Protein AF-A0A1B7MIR3-F1 (afdb_monomer_lite)

Secondary structure (DSSP, 8-state):
---HHHHHHHHHHT-SS---HHHHHHHHHHHHHHHHHHTTSEEEEEEGGGTEEEEE-TTS--EEEEEE-TTT--HHHHHIIIIISHHHHHHHH-TTEEEEETTTTEEEE--STTS--EEEEEEE--TTS-EEEEEE--STTS--HHHHHHHHHTTT----EEEEEEEEE-TTS-EEEEEEEEESS---HHHHHHHHHHHHHHHHHHHHTT-

Sequence (211 aa):
MTLSLFKLLALWLAWTSRNSITFVGTILALGREILESTASWQVGKTYVKGTVQTLSRAKRLADGISKHTKEDARFDYLWSKLGVNKAENEKEFISAVKNVTLSIWTLYYTFLPPVSPCVCKQYTSTKKFNMVVSIPVDLSGLGDKELAKLEEKLEGTKRHYVSVEHLVELEDGKVEWQMAMSRQYGSMGGQIFADVPHFLKWFHTACDQGT

Radius of gyration: 16.93 Å; chains: 1; bounding box: 43×37×45 Å

Structure (mmCIF, N/CA/C/O backbone):
data_AF-A0A1B7MIR3-F1
#
_entry.id   AF-A0A1B7MIR3-F1
#
loop_
_atom_site.group_PDB
_atom_site.id
_atom_site.type_symbol
_atom_site.label_atom_id
_atom_site.label_alt_id
_atom_site.label_comp_id
_atom_site.label_asym_id
_atom_site.label_entity_id
_atom_site.label_seq_id
_atom_site.pdbx_PDB_ins_code
_atom_site.Cartn_x
_atom_site.Cartn_y
_atom_site.Cartn_z
_atom_site.occupancy
_atom_site.B_iso_or_equiv
_atom_site.auth_seq_id
_atom_site.auth_comp_id
_atom_site.auth_asym_id
_atom_site.auth_atom_id
_atom_site.pdbx_PDB_model_num
ATOM 1 N N . MET A 1 1 ? 8.963 -21.358 7.468 1.00 41.41 1 MET A N 1
ATOM 2 C CA . MET A 1 1 ? 8.297 -20.671 6.333 1.00 41.41 1 MET A CA 1
ATOM 3 C C . MET A 1 1 ? 8.933 -19.297 6.110 1.00 41.41 1 MET A C 1
ATOM 5 O O . MET A 1 1 ? 8.706 -18.380 6.891 1.00 41.41 1 MET A O 1
ATOM 9 N N . THR A 1 2 ? 9.823 -19.152 5.123 1.00 45.59 2 THR A N 1
ATOM 10 C CA . THR A 1 2 ? 10.788 -18.022 5.035 1.00 45.59 2 THR A CA 1
ATOM 11 C C . THR A 1 2 ? 10.948 -17.420 3.632 1.00 45.59 2 THR A C 1
ATOM 13 O O . THR A 1 2 ? 11.810 -16.563 3.447 1.00 45.59 2 THR A O 1
ATOM 16 N N . LEU A 1 3 ? 10.138 -17.818 2.643 1.00 52.81 3 LEU A N 1
ATOM 17 C CA . LEU A 1 3 ? 10.487 -17.602 1.235 1.00 52.81 3 LEU A CA 1
ATOM 18 C C . LEU A 1 3 ? 9.613 -16.625 0.418 1.00 52.81 3 LEU A C 1
ATOM 20 O O . LEU A 1 3 ? 10.067 -16.266 -0.655 1.00 52.81 3 LEU A O 1
ATOM 24 N N . SER A 1 4 ? 8.436 -16.154 0.845 1.00 59.59 4 SER A N 1
ATOM 25 C CA . SER A 1 4 ? 7.483 -15.549 -0.119 1.00 59.59 4 SER A CA 1
ATOM 26 C C . SER A 1 4 ? 7.902 -14.226 -0.801 1.00 59.59 4 SER A C 1
ATOM 28 O O . SER A 1 4 ? 7.937 -14.174 -2.025 1.00 59.59 4 SER A O 1
ATOM 30 N N . LEU A 1 5 ? 8.312 -13.173 -0.074 1.00 57.59 5 LEU A N 1
ATOM 31 C CA . LEU A 1 5 ? 8.766 -11.906 -0.705 1.00 57.59 5 LEU A CA 1
ATOM 32 C C . LEU A 1 5 ? 10.006 -12.095 -1.587 1.00 57.59 5 LEU A C 1
ATOM 34 O O . LEU A 1 5 ? 10.121 -11.494 -2.649 1.00 57.59 5 LEU A O 1
ATOM 38 N N . PHE A 1 6 ? 10.922 -12.968 -1.162 1.00 57.06 6 PHE A N 1
ATOM 39 C CA . PHE A 1 6 ? 12.101 -13.315 -1.952 1.00 57.06 6 PHE A CA 1
ATOM 40 C C . PHE A 1 6 ? 11.749 -14.208 -3.132 1.00 57.06 6 PHE A C 1
ATOM 42 O O . PHE A 1 6 ? 12.391 -14.077 -4.156 1.00 57.06 6 PHE A O 1
ATOM 49 N N . LYS A 1 7 ? 10.737 -15.074 -3.027 1.00 62.78 7 LYS A N 1
ATOM 50 C CA . LYS A 1 7 ? 10.183 -15.809 -4.164 1.00 62.78 7 LYS A CA 1
ATOM 51 C C . LYS A 1 7 ? 9.545 -14.845 -5.144 1.00 62.78 7 LYS A C 1
ATOM 53 O O . LYS A 1 7 ? 9.814 -15.000 -6.313 1.00 62.78 7 LYS A O 1
ATOM 58 N N . LEU A 1 8 ? 8.775 -13.850 -4.701 1.00 62.91 8 LEU A N 1
ATOM 59 C CA . LEU A 1 8 ? 8.211 -12.812 -5.572 1.00 62.91 8 LEU A CA 1
ATOM 60 C C . LEU A 1 8 ? 9.307 -12.014 -6.276 1.00 62.91 8 LEU A C 1
ATOM 62 O O . LEU A 1 8 ? 9.253 -11.847 -7.490 1.00 62.91 8 LEU A O 1
ATOM 66 N N . LEU A 1 9 ? 10.338 -11.598 -5.539 1.00 62.25 9 LEU A N 1
ATOM 67 C CA . LEU A 1 9 ? 11.474 -10.888 -6.115 1.00 62.25 9 LEU A CA 1
ATOM 68 C C . LEU A 1 9 ? 12.347 -11.788 -7.007 1.00 62.25 9 LEU A C 1
ATOM 70 O O . LEU A 1 9 ? 12.835 -11.333 -8.030 1.00 62.25 9 LEU A O 1
ATOM 74 N N . ALA A 1 10 ? 12.532 -13.062 -6.664 1.00 59.53 10 ALA A N 1
ATOM 75 C CA . ALA A 1 10 ? 13.294 -14.027 -7.457 1.00 59.53 10 ALA A CA 1
ATOM 76 C C . ALA A 1 10 ? 12.522 -14.491 -8.698 1.00 59.53 10 ALA A C 1
ATOM 78 O O . ALA A 1 10 ? 13.120 -14.645 -9.755 1.00 59.53 10 ALA A O 1
ATOM 79 N N . LEU A 1 11 ? 11.202 -14.667 -8.594 1.00 60.53 11 LEU A N 1
ATOM 80 C CA . LEU A 1 11 ? 10.299 -14.872 -9.726 1.00 60.53 11 LEU A CA 1
ATOM 81 C C . LEU A 1 11 ? 10.360 -13.671 -10.652 1.00 60.53 11 LEU A C 1
ATOM 83 O O . LEU A 1 11 ? 10.431 -13.866 -11.854 1.00 60.53 11 LEU A O 1
ATOM 87 N N . TRP A 1 12 ? 10.393 -12.456 -10.101 1.00 59.56 12 TRP A N 1
ATOM 88 C CA . TRP A 1 12 ? 10.599 -11.249 -10.886 1.00 59.56 12 TRP A CA 1
ATOM 89 C C . TRP A 1 12 ? 11.974 -11.224 -11.572 1.00 59.56 12 TRP A C 1
ATOM 91 O O . TRP A 1 12 ? 12.036 -11.061 -12.784 1.00 59.56 12 TRP A O 1
ATOM 101 N N . LEU A 1 13 ? 13.069 -11.472 -10.841 1.00 55.94 13 LEU A N 1
ATOM 102 C CA . LEU A 1 13 ? 14.429 -11.526 -11.403 1.00 55.94 13 LEU A CA 1
ATOM 103 C C . LEU A 1 13 ? 14.581 -12.602 -12.490 1.00 55.94 13 LEU A C 1
ATOM 105 O O . LEU A 1 13 ? 15.360 -12.429 -13.422 1.00 55.94 13 LEU A O 1
ATOM 109 N N . ALA A 1 14 ? 13.841 -13.707 -12.382 1.00 53.72 1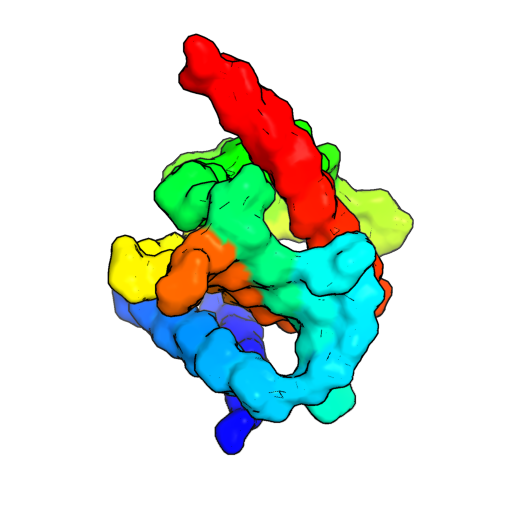4 ALA A N 1
ATOM 110 C CA . ALA A 1 14 ? 13.834 -14.785 -13.365 1.00 53.72 14 ALA A CA 1
ATOM 111 C C . ALA A 1 14 ? 12.912 -14.519 -14.573 1.00 53.72 14 ALA A C 1
ATOM 113 O O . ALA A 1 14 ? 12.946 -15.279 -15.541 1.00 53.72 14 ALA A O 1
ATOM 114 N N . TRP A 1 15 ? 12.069 -13.483 -14.530 1.00 59.47 15 TRP A N 1
ATOM 115 C CA . TRP A 1 15 ? 10.963 -13.284 -15.465 1.00 59.47 15 TRP A CA 1
ATOM 116 C C . TRP A 1 15 ? 11.022 -11.894 -16.097 1.00 59.47 15 TRP A C 1
ATOM 118 O O . TRP A 1 15 ? 10.436 -10.935 -15.611 1.00 59.47 15 TRP A O 1
ATOM 128 N N . THR A 1 16 ? 11.696 -11.788 -17.238 1.00 48.31 16 THR A N 1
ATOM 129 C CA . THR A 1 16 ? 11.728 -10.559 -18.043 1.00 48.31 16 THR A CA 1
ATOM 130 C C . THR A 1 16 ? 10.912 -10.639 -19.345 1.00 48.31 16 THR A C 1
ATOM 132 O O . THR A 1 16 ? 11.066 -9.748 -20.173 1.00 48.31 16 THR A O 1
ATOM 135 N N . SER A 1 17 ? 10.014 -11.627 -19.587 1.00 48.50 17 SER A N 1
ATOM 136 C CA . SER A 1 17 ? 9.296 -11.644 -20.896 1.00 48.50 17 SER A CA 1
ATOM 137 C C . SER A 1 17 ? 7.942 -12.370 -21.131 1.00 48.50 17 SER A C 1
ATOM 139 O O . SER A 1 17 ? 7.565 -12.472 -22.298 1.00 48.50 17 SER A O 1
ATOM 141 N N . ARG A 1 18 ? 7.137 -12.868 -20.165 1.00 52.62 18 ARG A N 1
ATOM 142 C CA . ARG A 1 18 ? 5.899 -13.636 -20.538 1.00 52.62 18 ARG A CA 1
ATOM 143 C C . ARG A 1 18 ? 4.619 -13.370 -19.737 1.00 52.62 18 ARG A C 1
ATOM 145 O O . ARG A 1 18 ? 4.369 -14.052 -18.750 1.00 52.62 18 ARG A O 1
ATOM 152 N N . ASN A 1 19 ? 3.742 -12.494 -20.243 1.00 52.56 19 ASN A N 1
ATOM 153 C CA . ASN A 1 19 ? 2.381 -12.238 -19.734 1.00 52.56 19 ASN A CA 1
ATOM 154 C C . ASN A 1 19 ? 1.425 -13.445 -19.941 1.00 52.56 19 ASN A C 1
ATOM 156 O O . ASN A 1 19 ? 0.703 -13.488 -20.935 1.00 52.56 19 ASN A O 1
ATOM 160 N N . SER A 1 20 ? 1.380 -14.421 -19.026 1.00 52.94 20 SER A N 1
ATOM 161 C CA . SER A 1 20 ? 0.377 -15.509 -19.046 1.00 52.94 20 SER A CA 1
ATOM 162 C C . SER A 1 20 ? -0.594 -15.437 -17.858 1.00 52.94 20 SER A C 1
ATOM 164 O O . SER A 1 20 ? -0.234 -15.001 -16.771 1.00 52.94 20 SER A O 1
ATOM 166 N N . ILE A 1 21 ? -1.837 -15.907 -18.022 1.00 52.66 21 ILE A N 1
ATOM 167 C CA . ILE A 1 21 ? -2.882 -15.904 -16.966 1.00 52.66 21 ILE A CA 1
ATOM 168 C C . ILE A 1 21 ? -2.445 -16.685 -15.709 1.00 52.66 21 ILE A C 1
ATOM 170 O O . ILE A 1 21 ? -2.756 -16.302 -14.582 1.00 52.66 21 ILE A O 1
ATOM 174 N N . THR A 1 22 ? -1.647 -17.740 -15.888 1.00 60.94 22 THR A N 1
ATOM 175 C CA . THR A 1 22 ? -1.041 -18.523 -14.796 1.00 60.94 22 THR A CA 1
ATOM 176 C C . THR A 1 22 ? -0.102 -17.698 -13.906 1.00 60.94 22 THR A C 1
ATOM 178 O O . THR A 1 22 ? 0.074 -18.005 -12.725 1.00 60.94 22 THR A O 1
ATOM 181 N N . PHE A 1 23 ? 0.477 -16.623 -14.443 1.00 74.19 23 PHE A N 1
ATOM 182 C CA . PHE A 1 23 ? 1.422 -15.763 -13.740 1.00 74.19 23 PHE A CA 1
ATOM 183 C C . PHE A 1 23 ? 0.728 -14.824 -12.750 1.00 74.19 23 PHE A C 1
ATOM 185 O O . PHE A 1 23 ? 1.153 -14.736 -11.600 1.00 74.19 23 PHE A O 1
ATOM 192 N N . VAL A 1 24 ? -0.383 -14.194 -13.146 1.00 79.12 24 VAL A N 1
ATOM 193 C CA . VAL A 1 24 ? -1.156 -13.313 -12.250 1.00 79.12 24 VAL A CA 1
ATOM 194 C C . VAL A 1 24 ? -1.666 -14.099 -11.043 1.00 79.12 24 VAL A C 1
ATOM 196 O O . VAL A 1 24 ? -1.491 -13.666 -9.908 1.00 79.12 24 VAL A O 1
ATOM 199 N N . GLY A 1 25 ? -2.209 -15.302 -11.266 1.00 82.69 25 GLY A N 1
ATOM 200 C CA . GLY A 1 25 ? -2.627 -16.184 -10.172 1.00 82.69 25 GLY A CA 1
ATOM 201 C C . GLY A 1 25 ? -1.483 -16.526 -9.210 1.00 82.69 25 GLY A C 1
ATOM 202 O O . GLY A 1 25 ? -1.677 -16.513 -7.997 1.00 82.69 25 GLY A O 1
ATOM 203 N N . THR A 1 26 ? -0.274 -16.750 -9.735 1.00 85.31 26 THR A N 1
ATOM 204 C CA . THR A 1 26 ? 0.926 -17.024 -8.925 1.00 85.31 26 THR A CA 1
ATOM 205 C C . THR A 1 26 ? 1.366 -15.805 -8.112 1.00 85.31 26 THR A C 1
ATOM 207 O O . THR A 1 26 ? 1.652 -15.938 -6.923 1.00 85.31 26 THR A O 1
ATOM 210 N N . ILE A 1 27 ? 1.382 -14.611 -8.716 1.00 85.06 27 ILE A N 1
ATOM 211 C CA . ILE A 1 27 ? 1.692 -13.356 -8.014 1.00 85.06 27 ILE A CA 1
ATOM 212 C C . ILE A 1 27 ? 0.730 -13.144 -6.850 1.00 85.06 27 ILE A C 1
ATOM 214 O O . ILE A 1 27 ? 1.166 -12.868 -5.733 1.00 85.06 27 ILE A O 1
ATOM 218 N N . LEU A 1 28 ? -0.572 -13.289 -7.100 1.00 88.06 28 LEU A N 1
ATOM 219 C CA . LEU A 1 28 ? -1.584 -13.085 -6.071 1.00 88.06 28 LEU A CA 1
ATOM 220 C C . LEU A 1 28 ? -1.470 -14.145 -4.964 1.00 88.06 28 LEU A C 1
ATOM 222 O O . LEU A 1 28 ? -1.577 -13.813 -3.786 1.00 88.06 28 LEU A O 1
ATOM 226 N N . ALA A 1 29 ? -1.191 -15.405 -5.305 1.00 88.19 29 ALA A N 1
ATOM 227 C CA . ALA A 1 29 ? -0.959 -16.452 -4.310 1.00 88.19 29 ALA A CA 1
ATOM 228 C C . ALA A 1 29 ? 0.248 -16.141 -3.407 1.00 88.19 29 ALA A C 1
ATOM 230 O O . ALA A 1 29 ? 0.164 -16.286 -2.189 1.00 88.19 29 ALA A O 1
ATOM 231 N N . LEU A 1 30 ? 1.350 -15.651 -3.979 1.00 87.06 30 LEU A N 1
ATOM 232 C CA . LEU A 1 30 ? 2.524 -15.253 -3.201 1.00 87.06 30 LEU A CA 1
ATOM 233 C C . LEU A 1 30 ? 2.263 -14.001 -2.364 1.00 87.06 30 LEU A C 1
ATOM 235 O O . LEU A 1 30 ? 2.695 -13.946 -1.213 1.00 87.06 30 LEU A O 1
ATOM 239 N N . GLY A 1 31 ? 1.523 -13.029 -2.908 1.00 87.44 31 GLY A N 1
ATOM 240 C CA . GLY A 1 31 ? 1.065 -11.852 -2.171 1.00 87.44 31 GLY A CA 1
ATOM 241 C C . GLY A 1 31 ? 0.289 -12.249 -0.918 1.00 87.44 31 GLY A C 1
ATOM 242 O O . GLY A 1 31 ? 0.594 -11.789 0.180 1.00 87.44 31 GLY A O 1
ATOM 243 N N . ARG A 1 32 ? -0.627 -13.209 -1.054 1.00 89.38 32 ARG A N 1
ATOM 244 C CA . ARG A 1 32 ? -1.352 -13.784 0.080 1.00 89.38 32 ARG A CA 1
ATOM 245 C C . ARG A 1 32 ? -0.425 -14.437 1.105 1.00 89.38 32 ARG A C 1
ATOM 247 O O . ARG A 1 32 ? -0.541 -14.120 2.281 1.00 89.38 32 ARG A O 1
ATOM 254 N N . GLU A 1 33 ? 0.517 -15.285 0.676 1.00 88.94 33 GLU A N 1
ATOM 255 C CA . GLU A 1 33 ? 1.479 -15.930 1.593 1.00 88.94 33 GLU A CA 1
ATOM 256 C C . GLU A 1 33 ? 2.274 -14.879 2.397 1.00 88.94 33 GLU A C 1
ATOM 258 O O . GLU A 1 33 ? 2.609 -15.096 3.563 1.00 88.94 33 GLU A O 1
ATOM 263 N N . ILE A 1 34 ? 2.568 -13.715 1.803 1.00 85.94 34 ILE A N 1
ATOM 264 C CA . ILE A 1 34 ? 3.233 -12.611 2.509 1.00 85.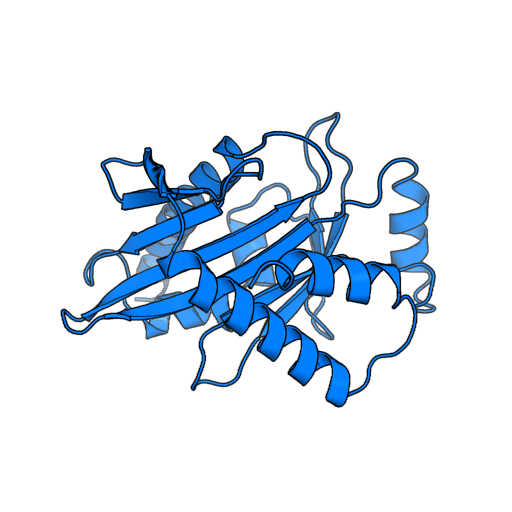94 34 ILE A CA 1
ATOM 265 C C . ILE A 1 34 ? 2.328 -12.040 3.589 1.00 85.94 34 ILE A C 1
ATOM 267 O O . ILE A 1 34 ? 2.766 -11.961 4.737 1.00 85.94 34 ILE A O 1
ATOM 271 N N . LEU A 1 35 ? 1.099 -11.669 3.227 1.00 86.94 35 LEU A N 1
ATOM 272 C CA . LEU A 1 35 ? 0.123 -11.080 4.144 1.00 86.94 35 LEU A CA 1
ATOM 273 C C . LEU A 1 35 ? -0.177 -12.021 5.310 1.00 86.94 35 LEU A C 1
ATOM 275 O O . LEU A 1 35 ? -0.086 -11.609 6.460 1.00 86.94 35 LEU A O 1
ATOM 279 N N . GLU A 1 36 ? -0.417 -13.304 5.041 1.00 88.56 36 GLU A N 1
ATOM 280 C CA . GLU A 1 36 ? -0.636 -14.316 6.082 1.00 88.56 36 GLU A CA 1
ATOM 281 C C . GLU A 1 36 ? 0.569 -14.430 7.021 1.00 88.56 36 GLU A C 1
ATOM 283 O O . GLU A 1 36 ? 0.417 -14.588 8.233 1.00 88.56 36 GLU A O 1
ATOM 288 N N . SER A 1 37 ? 1.787 -14.284 6.489 1.00 86.12 37 SER A N 1
ATOM 289 C CA . SER A 1 37 ? 2.987 -14.318 7.320 1.00 86.12 37 SER A CA 1
ATOM 290 C C . SER A 1 37 ? 3.105 -13.118 8.261 1.00 86.12 37 SER A C 1
ATOM 292 O O . SER A 1 37 ? 3.797 -13.247 9.269 1.00 86.12 37 SER A O 1
ATOM 294 N N . THR A 1 38 ? 2.458 -11.977 7.970 1.00 85.69 38 THR A N 1
ATOM 295 C CA . THR A 1 38 ? 2.572 -10.745 8.781 1.00 85.69 38 THR A CA 1
ATOM 296 C C . THR A 1 38 ? 2.053 -10.924 10.206 1.00 85.69 38 THR A C 1
ATOM 298 O O . THR A 1 38 ? 2.570 -10.290 11.123 1.00 85.69 38 THR A O 1
ATOM 301 N N . ALA A 1 39 ? 1.134 -11.870 10.429 1.00 86.75 39 ALA A N 1
ATOM 302 C CA . ALA A 1 39 ? 0.631 -12.217 11.758 1.00 86.75 39 ALA A CA 1
ATOM 303 C C . ALA A 1 39 ? 1.737 -12.673 12.729 1.00 86.75 39 ALA A C 1
ATOM 305 O O . ALA A 1 39 ? 1.587 -12.549 13.941 1.00 86.75 39 ALA A O 1
ATOM 306 N N . SER A 1 40 ? 2.862 -13.188 12.216 1.00 86.50 40 SER A N 1
ATOM 307 C CA . SER A 1 40 ? 3.998 -13.625 13.035 1.00 86.50 40 SER A CA 1
ATOM 308 C C . SER A 1 40 ? 5.116 -12.579 13.143 1.00 86.50 40 SER A C 1
ATOM 310 O O . SER A 1 40 ? 6.233 -12.921 13.542 1.00 86.50 40 SER A O 1
ATOM 312 N N . TRP A 1 41 ? 4.901 -11.352 12.666 1.00 86.62 41 TRP A N 1
ATOM 313 C CA . TRP A 1 41 ? 5.943 -10.327 12.617 1.00 86.62 41 TRP A CA 1
ATOM 314 C C . TRP A 1 41 ? 5.985 -9.523 13.915 1.00 86.62 41 TRP A C 1
ATOM 316 O O . TRP A 1 41 ? 5.009 -9.425 14.652 1.00 86.62 41 TRP A O 1
ATOM 326 N N . GLN A 1 42 ? 7.149 -8.950 14.214 1.00 86.44 42 GLN A N 1
ATOM 327 C CA . GLN A 1 42 ? 7.341 -8.130 15.401 1.00 86.44 42 GLN A CA 1
ATOM 328 C C . GLN A 1 42 ? 6.711 -6.759 15.195 1.00 86.44 42 GLN A C 1
ATOM 330 O O . GLN A 1 42 ? 7.072 -6.030 14.267 1.00 86.44 42 GLN A O 1
ATOM 335 N N . VAL A 1 43 ? 5.807 -6.403 16.101 1.00 87.56 43 VAL A N 1
ATOM 336 C CA . VAL A 1 43 ? 5.234 -5.063 16.184 1.00 87.56 43 VAL A CA 1
ATOM 337 C C . VAL A 1 43 ? 6.336 -4.060 16.512 1.00 87.56 43 VAL A C 1
ATOM 339 O O . VAL A 1 43 ? 7.108 -4.244 17.451 1.00 87.56 43 VAL A O 1
ATOM 342 N N . GLY A 1 44 ? 6.421 -3.007 15.709 1.00 83.94 44 GLY A N 1
ATOM 343 C CA . GLY A 1 44 ? 7.374 -1.920 15.869 1.00 83.94 44 GLY A CA 1
ATOM 344 C C . GLY A 1 44 ? 6.700 -0.612 16.279 1.00 83.94 44 GLY A C 1
ATOM 345 O O . GLY A 1 44 ? 5.800 -0.579 17.113 1.00 83.94 44 GLY A O 1
ATOM 346 N N . LYS A 1 45 ? 7.177 0.494 15.706 1.00 83.50 45 LYS A N 1
ATOM 347 C CA . LYS A 1 45 ? 6.752 1.852 16.060 1.00 83.50 45 LYS A CA 1
ATOM 348 C C . LYS A 1 45 ? 5.324 2.137 15.600 1.00 83.50 45 LYS A C 1
ATOM 350 O O . LYS A 1 45 ? 4.855 1.602 14.601 1.00 83.50 45 LYS A O 1
ATOM 355 N N . THR A 1 46 ? 4.668 3.048 16.304 1.00 84.50 46 THR A N 1
ATOM 356 C CA . THR A 1 46 ? 3.390 3.633 15.896 1.00 84.50 46 THR A CA 1
ATOM 357 C C . THR A 1 46 ? 3.597 5.069 15.431 1.00 84.50 46 THR A C 1
ATOM 359 O O . THR A 1 46 ? 4.365 5.819 16.034 1.00 84.50 46 THR A O 1
ATOM 362 N N . TYR A 1 47 ? 2.882 5.465 14.388 1.00 81.25 47 TYR A N 1
ATOM 363 C CA . TYR A 1 47 ? 2.898 6.792 13.787 1.00 81.25 47 TYR A CA 1
ATOM 364 C C . TYR A 1 47 ? 1.477 7.363 13.751 1.00 81.25 47 TYR A C 1
ATOM 366 O O . TYR A 1 47 ? 0.499 6.639 13.938 1.00 81.25 47 TYR A O 1
ATOM 374 N N . VAL A 1 48 ? 1.362 8.673 13.508 1.00 80.44 48 VAL A N 1
ATOM 375 C CA . VAL A 1 48 ? 0.074 9.334 13.215 1.00 80.44 48 VAL A CA 1
ATOM 376 C C . VAL A 1 48 ? -0.955 9.065 14.320 1.00 80.44 48 VAL A C 1
ATOM 378 O O . VAL A 1 48 ? -2.018 8.492 14.093 1.00 80.44 48 VAL A O 1
ATOM 381 N N . LYS A 1 49 ? -0.588 9.405 15.563 1.00 82.38 49 LYS A N 1
ATOM 382 C CA . LYS A 1 49 ? -1.421 9.201 16.765 1.00 82.38 49 LYS A CA 1
ATOM 383 C C . LYS A 1 49 ? -1.929 7.755 16.952 1.00 82.38 49 LYS A C 1
ATOM 385 O O . LYS A 1 49 ? -2.983 7.550 17.535 1.00 82.38 49 LYS A O 1
ATOM 390 N N . GLY A 1 50 ? -1.177 6.760 16.476 1.00 79.50 50 GLY A N 1
ATOM 391 C CA . GLY A 1 50 ? -1.528 5.342 16.615 1.00 79.50 50 GLY A CA 1
ATOM 392 C C . GLY A 1 50 ? -2.301 4.750 15.434 1.00 79.50 50 GLY A C 1
ATOM 393 O O . GLY A 1 50 ? -2.588 3.560 15.458 1.00 79.50 50 GLY A O 1
ATOM 394 N N . THR A 1 51 ? -2.587 5.537 14.392 1.00 81.06 51 THR A N 1
ATOM 395 C CA . THR A 1 51 ? -3.309 5.076 13.188 1.00 81.06 51 THR A CA 1
ATOM 396 C C . THR A 1 51 ? -2.484 4.083 12.368 1.00 81.06 51 THR A C 1
ATOM 398 O O . THR A 1 51 ? -3.017 3.138 11.791 1.00 81.06 51 THR A O 1
ATOM 401 N N . VAL A 1 52 ? -1.165 4.295 12.311 1.00 82.44 52 VAL A N 1
ATOM 402 C CA . VAL A 1 52 ? -0.239 3.476 11.521 1.00 82.44 52 VAL A CA 1
ATOM 403 C C . VAL A 1 52 ? 0.741 2.787 12.459 1.00 82.44 52 VAL A C 1
ATOM 405 O O . VAL A 1 52 ? 1.364 3.435 13.298 1.00 82.44 52 VAL A O 1
ATOM 408 N N . GLN A 1 53 ? 0.913 1.483 12.305 1.00 85.31 53 GLN A N 1
ATOM 409 C CA . GLN A 1 53 ? 1.811 0.656 13.097 1.00 85.31 53 GLN A CA 1
ATOM 410 C C . GLN A 1 53 ? 2.755 -0.114 12.179 1.00 85.31 53 GLN A C 1
ATOM 412 O O . GLN A 1 53 ? 2.342 -0.691 11.181 1.00 85.31 53 GLN A O 1
ATOM 417 N N . THR A 1 54 ? 4.041 -0.148 12.510 1.00 82.12 54 THR A N 1
ATOM 418 C CA . THR A 1 54 ? 5.006 -0.911 11.715 1.00 82.12 54 THR A CA 1
ATOM 419 C C . THR A 1 54 ? 5.051 -2.353 12.155 1.00 82.12 54 THR A C 1
ATOM 421 O O . THR A 1 54 ? 5.043 -2.616 13.356 1.00 82.12 54 THR A O 1
ATOM 424 N N . LEU A 1 55 ? 5.251 -3.256 11.209 1.00 82.12 55 LEU A N 1
ATOM 425 C CA . LEU A 1 55 ? 5.649 -4.626 11.465 1.00 82.12 55 LEU A CA 1
ATOM 426 C C . LEU A 1 55 ? 7.046 -4.861 10.904 1.00 82.12 55 LEU A C 1
ATOM 428 O O . LEU A 1 55 ? 7.429 -4.319 9.872 1.00 82.12 55 LEU A O 1
ATOM 432 N N . SER A 1 56 ? 7.836 -5.681 11.578 1.00 79.00 56 SER A N 1
ATOM 433 C CA . SER A 1 56 ? 9.167 -6.041 11.106 1.00 79.00 56 SER A CA 1
ATOM 434 C C . SER A 1 56 ? 9.441 -7.514 11.337 1.00 79.00 56 SER A C 1
ATOM 436 O O . SER A 1 56 ? 8.949 -8.133 12.278 1.00 79.00 56 SER A O 1
ATOM 438 N N . ARG A 1 57 ? 10.256 -8.097 10.465 1.00 77.12 57 ARG A N 1
ATOM 439 C CA . ARG A 1 57 ? 10.737 -9.467 10.610 1.00 77.12 57 ARG A CA 1
ATOM 440 C C . ARG A 1 57 ? 12.247 -9.440 10.812 1.00 77.12 57 ARG A C 1
ATOM 442 O O . ARG A 1 57 ? 12.933 -8.633 10.189 1.00 77.12 57 ARG A O 1
ATOM 449 N N . ALA A 1 58 ? 12.763 -10.333 11.660 1.00 61.50 58 ALA A N 1
ATOM 450 C CA . ALA A 1 58 ? 14.180 -10.414 12.023 1.00 61.50 58 ALA A CA 1
ATOM 451 C C . ALA A 1 58 ? 15.129 -10.164 10.826 1.00 61.50 58 ALA A C 1
ATOM 453 O O . ALA A 1 58 ? 15.065 -10.862 9.811 1.00 61.50 58 ALA A O 1
ATOM 454 N N . LYS A 1 59 ? 16.012 -9.163 10.976 1.00 56.81 59 LYS A N 1
ATOM 455 C CA . LYS A 1 59 ? 17.027 -8.703 10.001 1.00 56.81 59 LYS A CA 1
ATOM 456 C C . LYS A 1 59 ? 16.502 -8.161 8.656 1.00 56.81 59 LYS A C 1
ATOM 458 O O . LYS A 1 59 ? 17.286 -8.069 7.712 1.00 56.81 59 LYS A O 1
ATOM 463 N N . ARG A 1 60 ? 15.221 -7.794 8.523 1.00 58.00 60 ARG A N 1
ATOM 464 C CA . ARG A 1 60 ? 14.663 -7.244 7.271 1.00 58.00 60 ARG A CA 1
ATOM 465 C C . ARG A 1 60 ? 13.877 -5.949 7.485 1.00 58.00 60 ARG A C 1
ATOM 467 O O . ARG A 1 60 ? 13.495 -5.618 8.603 1.00 58.00 60 ARG A O 1
ATOM 474 N N . LEU A 1 61 ? 13.740 -5.199 6.388 1.00 55.50 61 LEU A N 1
ATOM 475 C CA . LEU A 1 61 ? 13.113 -3.877 6.311 1.00 55.50 61 LEU A CA 1
ATOM 476 C C . LEU A 1 61 ? 11.678 -3.877 6.867 1.00 55.50 61 LEU A C 1
ATOM 478 O O . LEU A 1 61 ? 10.999 -4.898 6.840 1.00 55.50 61 LEU A O 1
ATOM 482 N N . ALA A 1 62 ? 11.279 -2.725 7.408 1.00 57.25 62 ALA A N 1
ATOM 483 C CA . ALA A 1 62 ? 9.999 -2.509 8.073 1.00 57.25 62 ALA A CA 1
ATOM 484 C C . ALA A 1 62 ? 8.841 -2.367 7.075 1.00 57.25 62 ALA A C 1
ATOM 486 O O . ALA A 1 62 ? 8.961 -1.603 6.116 1.00 57.25 62 ALA A O 1
ATOM 487 N N . ASP A 1 63 ? 7.735 -3.032 7.394 1.00 69.12 63 ASP A N 1
ATOM 488 C CA . ASP A 1 63 ? 6.426 -2.946 6.742 1.00 69.12 63 ASP A CA 1
ATOM 489 C C . ASP A 1 63 ? 5.407 -2.271 7.667 1.00 69.12 63 ASP A C 1
ATOM 491 O O . ASP A 1 63 ? 5.738 -1.907 8.801 1.00 69.12 63 ASP A O 1
ATOM 495 N N . GLY A 1 64 ? 4.178 -2.056 7.190 1.00 66.94 64 GLY A N 1
ATOM 496 C CA . GLY A 1 64 ? 3.159 -1.285 7.901 1.00 66.94 64 GLY A CA 1
ATOM 497 C C . GLY A 1 64 ? 1.768 -1.911 7.861 1.00 66.94 64 GLY A C 1
ATOM 498 O O . GLY A 1 64 ? 1.319 -2.418 6.841 1.00 66.94 64 GLY A O 1
ATOM 499 N N . ILE A 1 65 ? 1.057 -1.828 8.979 1.00 75.94 65 ILE A N 1
ATOM 500 C CA . ILE A 1 65 ? -0.391 -2.005 9.056 1.00 75.94 65 ILE A CA 1
ATOM 501 C C . ILE A 1 65 ? -0.978 -0.684 9.540 1.00 75.94 65 ILE A C 1
ATOM 503 O O . ILE A 1 65 ? -0.521 -0.129 10.540 1.00 75.94 65 ILE A O 1
ATOM 507 N N . SER A 1 66 ? -1.999 -0.180 8.861 1.00 75.50 66 SER A N 1
ATOM 508 C CA . SER A 1 66 ? -2.820 0.916 9.355 1.00 75.50 66 SER A CA 1
ATOM 509 C C . SER A 1 66 ? -4.241 0.446 9.628 1.00 75.50 66 SER A C 1
ATOM 511 O O . SER A 1 66 ? -4.809 -0.370 8.905 1.00 75.50 66 SER A O 1
ATOM 513 N N . LYS A 1 67 ? -4.811 0.942 10.722 1.00 76.56 67 LYS A N 1
ATOM 514 C CA . LYS A 1 67 ? -6.192 0.668 11.117 1.00 76.56 67 LYS A CA 1
ATOM 515 C C . LYS A 1 67 ? -6.969 1.968 11.044 1.00 76.56 67 LYS A C 1
ATOM 517 O O . LYS A 1 67 ? -6.532 2.971 11.601 1.00 76.56 67 LYS A O 1
ATOM 522 N N . HIS A 1 68 ? -8.110 1.927 10.376 1.00 78.44 68 HIS A N 1
ATOM 523 C CA . HIS A 1 68 ? -8.968 3.078 10.138 1.00 78.44 68 HIS A CA 1
ATOM 524 C C . HIS A 1 68 ? -10.345 2.795 10.722 1.00 78.44 68 HIS A C 1
ATOM 526 O O . HIS A 1 68 ? -10.872 1.685 10.584 1.00 78.44 68 HIS A O 1
ATOM 532 N N . THR A 1 69 ? -10.921 3.770 11.421 1.00 76.56 69 THR A N 1
ATOM 533 C CA . THR A 1 69 ? -12.289 3.611 11.917 1.00 76.56 69 THR A CA 1
ATOM 534 C C . THR A 1 69 ? -13.295 3.734 10.770 1.00 76.56 69 THR A C 1
ATOM 536 O O . THR A 1 69 ? -12.947 4.144 9.661 1.00 76.56 69 THR A O 1
ATOM 539 N N . LYS A 1 70 ? -14.560 3.373 11.022 1.00 75.12 70 LYS A N 1
ATOM 540 C CA . LYS A 1 70 ? -15.643 3.520 10.033 1.00 75.12 70 LYS A CA 1
ATOM 541 C C . LYS A 1 70 ? -15.831 4.966 9.594 1.00 75.12 70 LYS A C 1
ATOM 543 O O . LYS A 1 70 ? -16.193 5.219 8.448 1.00 75.12 70 LYS A O 1
ATOM 548 N N . GLU A 1 71 ? -15.618 5.880 10.532 1.00 74.50 71 GLU A N 1
ATOM 549 C CA . GLU A 1 71 ? -15.727 7.321 10.346 1.00 74.50 71 GLU A CA 1
ATOM 550 C C . GLU A 1 71 ? -14.565 7.847 9.498 1.00 74.50 71 GLU A C 1
ATOM 552 O O . GLU A 1 71 ? -14.771 8.729 8.670 1.00 74.50 71 GLU A O 1
ATOM 557 N N . ASP A 1 72 ? -13.370 7.265 9.650 1.00 76.31 72 ASP A N 1
ATOM 558 C CA . ASP A 1 72 ? -12.200 7.627 8.850 1.00 76.31 72 ASP A CA 1
ATOM 559 C C . ASP A 1 72 ? -12.297 7.105 7.411 1.00 76.31 72 ASP A C 1
ATOM 561 O O . ASP A 1 72 ? -11.925 7.813 6.473 1.00 76.31 72 ASP A O 1
ATOM 565 N N . ALA A 1 73 ? -12.754 5.860 7.226 1.00 79.75 73 ALA A N 1
ATOM 566 C CA . ALA A 1 73 ? -12.912 5.250 5.912 1.00 79.75 73 ALA A CA 1
ATOM 567 C C . ALA A 1 73 ? -13.881 4.058 5.922 1.00 79.75 73 ALA A C 1
ATOM 569 O O . ALA A 1 73 ? -13.670 3.055 6.604 1.00 79.75 73 ALA A O 1
ATOM 570 N N . ARG A 1 74 ? -14.900 4.109 5.057 1.00 86.25 74 ARG A N 1
ATOM 571 C CA . ARG A 1 74 ? -15.735 2.943 4.728 1.00 86.25 74 ARG A CA 1
ATOM 572 C C . ARG A 1 74 ? -15.029 2.041 3.718 1.00 86.25 74 ARG A C 1
ATOM 574 O O . ARG A 1 74 ? -14.439 2.543 2.761 1.00 86.25 74 ARG A O 1
ATOM 581 N N . PHE A 1 75 ? -15.179 0.725 3.881 1.00 87.88 75 PHE A N 1
ATOM 582 C CA . PHE A 1 75 ? -14.508 -0.283 3.056 1.00 87.88 75 PHE A CA 1
ATOM 583 C C . PHE A 1 75 ? -14.703 -0.052 1.547 1.00 87.88 75 PHE A C 1
ATOM 585 O O . PHE A 1 75 ? -13.724 0.091 0.817 1.00 87.88 75 PHE A O 1
ATOM 592 N N . ASP A 1 76 ? -15.953 0.052 1.086 1.00 88.00 76 ASP A N 1
ATOM 593 C CA . ASP A 1 76 ? -16.267 0.180 -0.346 1.00 88.00 76 ASP A CA 1
ATOM 594 C C . ASP A 1 76 ? -15.649 1.433 -0.975 1.00 88.00 76 ASP A C 1
ATOM 596 O O . ASP A 1 76 ? -15.117 1.391 -2.086 1.00 88.00 76 ASP A O 1
ATOM 600 N N . TYR A 1 77 ? -15.677 2.551 -0.247 1.00 87.81 77 TYR A N 1
ATOM 601 C CA . TYR A 1 77 ? -15.091 3.805 -0.707 1.00 87.81 77 TYR A CA 1
ATOM 602 C C . TYR A 1 77 ? -13.572 3.700 -0.759 1.00 87.81 77 TYR A C 1
ATOM 604 O O . TYR A 1 77 ? -12.970 4.059 -1.773 1.00 87.81 77 TYR A O 1
ATOM 612 N N . LEU A 1 78 ? -12.958 3.142 0.284 1.00 88.50 78 LEU A N 1
ATOM 613 C CA . LEU A 1 78 ? -11.519 2.935 0.338 1.00 88.50 78 LEU A CA 1
ATOM 614 C C . LEU A 1 78 ? -11.049 2.024 -0.809 1.00 88.50 78 LEU A C 1
ATOM 616 O O . LEU A 1 78 ? -10.107 2.360 -1.527 1.00 88.50 78 LEU A O 1
ATOM 620 N N . TRP A 1 79 ? -11.764 0.925 -1.065 1.00 89.38 79 TRP A N 1
ATOM 621 C CA . TRP A 1 79 ? -11.470 0.006 -2.164 1.00 89.38 79 TRP A CA 1
ATOM 622 C C . TRP A 1 79 ? -11.726 0.619 -3.544 1.00 89.38 79 TRP A C 1
ATOM 624 O O . TRP A 1 79 ? -10.955 0.377 -4.472 1.00 89.38 79 TRP A O 1
ATOM 634 N N . SER A 1 80 ? -12.741 1.474 -3.700 1.00 89.06 80 SER A N 1
ATOM 635 C CA . SER A 1 80 ? -12.951 2.197 -4.963 1.00 89.06 80 SER A CA 1
ATOM 636 C C . SER A 1 80 ? -11.742 3.061 -5.339 1.00 89.06 80 SER A C 1
ATOM 638 O O . SER A 1 80 ? -11.433 3.224 -6.522 1.00 89.06 80 SER A O 1
ATOM 640 N N . LYS A 1 81 ? -11.014 3.575 -4.336 1.00 89.12 81 LYS A N 1
ATOM 641 C CA . LYS A 1 81 ? -9.838 4.415 -4.554 1.00 89.12 81 LYS A CA 1
ATOM 642 C C . LYS A 1 81 ? -8.534 3.624 -4.641 1.00 89.12 81 LYS A C 1
ATOM 644 O O . LYS A 1 81 ? -7.725 3.921 -5.514 1.00 89.12 81 LYS A O 1
ATOM 649 N N . LEU A 1 82 ? -8.348 2.611 -3.795 1.00 86.38 82 LEU A N 1
ATOM 650 C CA . LEU A 1 82 ? -7.111 1.820 -3.717 1.00 86.38 82 LEU A CA 1
ATOM 651 C C . LEU A 1 82 ? -7.112 0.545 -4.568 1.00 86.38 82 LEU A C 1
ATOM 653 O O . LEU A 1 82 ? -6.049 0.052 -4.916 1.00 86.38 82 LEU A O 1
ATOM 657 N N . GLY A 1 83 ? -8.269 -0.027 -4.884 1.00 83.12 83 GLY A N 1
ATOM 658 C CA . GLY A 1 83 ? -8.381 -1.306 -5.594 1.00 83.12 83 GLY A CA 1
ATOM 659 C C . GLY A 1 83 ? -8.821 -1.186 -7.050 1.00 83.12 83 GLY A C 1
ATOM 660 O O . GLY A 1 83 ? -8.492 -2.051 -7.857 1.00 83.12 83 GLY A O 1
ATOM 661 N N . VAL A 1 84 ? -9.558 -0.128 -7.402 1.00 82.69 84 VAL A N 1
ATOM 662 C CA . VAL A 1 84 ? -10.107 0.054 -8.759 1.00 82.69 84 VAL A CA 1
ATOM 663 C C . VAL A 1 84 ? -9.248 1.019 -9.581 1.00 82.69 84 VAL A C 1
ATOM 665 O O . VAL A 1 84 ? -8.696 0.614 -10.600 1.00 82.69 84 VAL A O 1
ATOM 668 N N . ASN A 1 85 ? -9.057 2.253 -9.096 1.00 81.94 85 ASN A N 1
ATOM 669 C CA . ASN A 1 85 ? -8.359 3.329 -9.823 1.00 81.94 85 ASN A CA 1
ATOM 670 C C . ASN A 1 85 ? -7.122 3.846 -9.079 1.00 81.94 85 ASN A C 1
ATOM 672 O O . ASN A 1 85 ? -6.843 5.044 -9.059 1.00 81.94 85 ASN A O 1
ATOM 676 N N . LYS A 1 86 ? -6.384 2.949 -8.423 1.00 85.06 86 LYS A N 1
ATOM 677 C CA . LYS A 1 86 ? -5.267 3.324 -7.550 1.00 85.06 86 LYS A CA 1
ATOM 678 C C . LYS A 1 86 ? -4.265 4.249 -8.216 1.00 85.06 86 LYS A C 1
ATOM 680 O O . LYS A 1 86 ? -3.932 5.285 -7.658 1.00 85.06 86 LYS A O 1
ATOM 685 N N . ALA A 1 87 ? -3.811 3.883 -9.409 1.00 82.75 87 ALA A N 1
ATOM 686 C CA . ALA A 1 87 ? -2.772 4.633 -10.088 1.00 82.75 87 ALA A CA 1
ATOM 687 C C . ALA A 1 87 ? -3.214 6.051 -10.473 1.00 82.75 87 ALA A C 1
ATOM 689 O O . ALA A 1 87 ? -2.451 6.994 -10.282 1.00 82.75 87 ALA A O 1
ATOM 690 N N . GLU A 1 88 ? -4.447 6.217 -10.959 1.00 84.88 88 GLU A N 1
ATOM 691 C CA . GLU A 1 88 ? -5.011 7.542 -11.251 1.00 84.88 88 GLU A CA 1
ATOM 692 C C . GLU A 1 88 ? -5.140 8.382 -9.984 1.00 84.88 88 GLU A C 1
ATOM 694 O O . GLU A 1 88 ? -4.704 9.527 -9.962 1.00 84.88 88 GLU A O 1
ATOM 699 N N . ASN A 1 89 ? -5.664 7.792 -8.910 1.00 88.12 89 ASN A N 1
ATOM 700 C CA . ASN A 1 89 ? -5.828 8.481 -7.636 1.00 88.12 89 ASN A CA 1
ATOM 701 C C . ASN A 1 89 ? -4.481 8.881 -7.020 1.00 88.12 89 ASN A C 1
ATOM 703 O O . ASN A 1 89 ? -4.341 9.992 -6.522 1.00 88.12 89 ASN A O 1
ATOM 707 N N . GLU A 1 90 ? -3.469 8.010 -7.084 1.00 85.94 90 GLU A N 1
ATOM 708 C CA . GLU A 1 90 ? -2.119 8.303 -6.589 1.00 85.94 90 GLU A CA 1
ATOM 709 C C . GLU A 1 90 ? -1.502 9.535 -7.242 1.00 85.94 90 GLU A C 1
ATOM 711 O O . GLU A 1 90 ? -0.787 10.278 -6.574 1.00 85.94 90 GLU A O 1
ATOM 716 N N . LYS A 1 91 ? -1.809 9.808 -8.513 1.00 85.81 91 LYS A N 1
ATOM 717 C CA . LYS A 1 91 ? -1.317 11.005 -9.202 1.00 85.81 91 LYS A CA 1
ATOM 718 C C . LYS A 1 91 ? -1.782 12.310 -8.542 1.00 85.81 91 LYS A C 1
ATOM 720 O O . LYS A 1 91 ? -1.062 13.304 -8.605 1.00 85.81 91 LYS A O 1
ATOM 725 N N . GLU A 1 92 ? -2.937 12.298 -7.883 1.00 86.31 92 GLU A N 1
ATOM 726 C CA . GLU A 1 92 ? -3.531 13.482 -7.254 1.00 86.31 92 GLU A CA 1
ATOM 727 C C . GLU A 1 92 ? -2.881 13.842 -5.909 1.00 86.31 92 GLU A C 1
ATOM 729 O O . GLU A 1 92 ? -2.877 15.008 -5.516 1.00 86.31 92 GLU A O 1
ATOM 734 N N . PHE A 1 93 ? -2.306 12.867 -5.193 1.00 82.75 93 PHE A N 1
ATOM 735 C CA . PHE A 1 93 ? -1.733 13.095 -3.856 1.00 82.75 93 PHE A CA 1
ATOM 736 C C . PHE A 1 93 ? -0.252 12.723 -3.719 1.00 82.75 93 PHE A C 1
ATOM 738 O O . PHE A 1 93 ? 0.401 13.147 -2.763 1.00 82.75 93 PHE A O 1
ATOM 745 N N . ILE A 1 94 ? 0.315 11.988 -4.679 1.00 81.69 94 ILE A N 1
ATOM 746 C CA . ILE A 1 94 ? 1.737 11.649 -4.740 1.00 81.69 94 ILE A CA 1
ATOM 747 C C . ILE A 1 94 ? 2.380 12.441 -5.879 1.00 81.69 94 ILE A C 1
ATOM 749 O O . ILE A 1 94 ? 2.380 12.034 -7.037 1.00 81.69 94 ILE A O 1
ATOM 753 N N . SER A 1 95 ? 3.044 13.546 -5.538 1.00 80.44 95 SER A N 1
ATOM 754 C CA . SER A 1 95 ? 3.725 14.424 -6.509 1.00 80.44 95 SER A CA 1
ATOM 755 C C . SER A 1 95 ? 4.836 13.737 -7.323 1.00 80.44 95 SER A C 1
ATOM 757 O O . SER A 1 95 ? 5.258 14.245 -8.374 1.00 80.44 95 SER A O 1
ATOM 759 N N . ALA A 1 96 ? 5.312 12.585 -6.841 1.00 77.25 96 ALA A N 1
ATOM 760 C CA . ALA A 1 96 ? 6.255 11.724 -7.536 1.00 77.25 96 ALA A CA 1
ATOM 761 C C . ALA A 1 96 ? 5.631 11.021 -8.752 1.00 77.25 96 ALA A C 1
ATOM 763 O O . ALA A 1 96 ? 6.352 10.745 -9.704 1.00 77.25 96 ALA A O 1
ATOM 764 N N . VAL A 1 97 ? 4.326 10.748 -8.771 1.00 78.31 97 VAL A N 1
ATOM 765 C CA . VAL A 1 97 ? 3.676 10.065 -9.897 1.00 78.31 97 VAL A CA 1
ATOM 766 C C . VAL A 1 97 ? 3.476 11.059 -11.041 1.00 78.31 97 VAL A C 1
ATOM 768 O O . VAL A 1 97 ? 2.770 12.053 -10.892 1.00 78.31 97 VAL A O 1
ATOM 771 N N . LYS A 1 98 ? 4.109 10.827 -12.200 1.00 76.19 98 LYS A N 1
ATOM 772 C CA . LYS A 1 98 ? 3.947 11.721 -13.370 1.00 76.19 98 LYS A CA 1
ATOM 773 C C . LYS A 1 98 ? 2.940 11.201 -14.383 1.00 76.19 98 LYS A C 1
ATOM 775 O O . LYS A 1 98 ? 2.118 11.976 -14.864 1.00 76.19 98 LYS A O 1
ATOM 780 N N . ASN A 1 99 ? 2.993 9.905 -14.680 1.00 73.56 99 ASN A N 1
ATOM 781 C CA . ASN A 1 99 ? 2.208 9.280 -15.740 1.00 73.56 99 ASN A CA 1
ATOM 782 C C . ASN A 1 99 ? 1.607 7.952 -15.276 1.00 73.56 99 ASN A C 1
ATOM 784 O O . ASN A 1 99 ? 2.211 7.241 -14.470 1.00 73.56 99 ASN A O 1
ATOM 788 N N . VAL A 1 100 ? 0.429 7.649 -15.826 1.00 72.56 100 VAL A N 1
ATOM 789 C CA . VAL A 1 100 ? -0.377 6.452 -15.573 1.00 72.56 100 VAL A CA 1
ATOM 790 C C . VAL A 1 100 ? -0.970 5.997 -16.910 1.00 72.56 100 VAL A C 1
ATOM 792 O O . VAL A 1 100 ? -1.476 6.833 -17.658 1.00 72.56 100 VAL A O 1
ATOM 795 N N . THR A 1 101 ? -0.907 4.701 -17.229 1.00 71.50 101 THR A N 1
ATOM 796 C CA . THR A 1 101 ? -1.505 4.118 -18.450 1.00 71.50 101 THR A CA 1
ATOM 797 C C . THR A 1 101 ? -2.391 2.903 -18.130 1.00 71.50 101 THR A C 1
ATOM 799 O O . THR A 1 101 ? -2.152 2.202 -17.147 1.00 71.50 101 THR A O 1
ATOM 802 N N . LEU A 1 102 ? -3.430 2.669 -18.950 1.00 58.88 102 LEU A N 1
ATOM 803 C CA . LEU A 1 102 ? -4.615 1.848 -18.622 1.00 58.88 102 LEU A CA 1
ATOM 804 C C . LEU A 1 102 ? -4.573 0.354 -19.010 1.00 58.88 102 LEU A C 1
ATOM 806 O O . LEU A 1 102 ? -5.461 -0.386 -18.601 1.00 58.88 102 LEU A O 1
ATOM 810 N N . SER A 1 103 ? -3.607 -0.139 -19.795 1.00 49.28 103 SER A N 1
ATOM 811 C CA . SER A 1 103 ? -3.645 -1.553 -20.232 1.00 49.28 103 SER A CA 1
ATOM 812 C C . SER A 1 103 ? -3.208 -2.528 -19.129 1.00 49.28 103 SER A C 1
ATOM 814 O O . SER A 1 103 ? -3.769 -3.613 -18.997 1.00 49.28 103 SER A O 1
ATOM 816 N N . ILE A 1 104 ? -2.245 -2.110 -18.306 1.00 58.19 104 ILE A N 1
ATOM 817 C CA . ILE A 1 104 ? -1.881 -2.626 -16.982 1.00 58.19 104 ILE A CA 1
ATOM 818 C C . ILE A 1 104 ? -1.309 -1.404 -16.270 1.00 58.19 104 ILE A C 1
ATOM 820 O O . ILE A 1 104 ? -0.370 -0.813 -16.809 1.00 58.19 104 ILE A O 1
ATOM 824 N N . TRP A 1 105 ? -1.868 -0.999 -15.125 1.00 63.19 105 TRP A N 1
ATOM 825 C CA . TRP A 1 105 ? -1.500 0.258 -14.468 1.00 63.19 105 TRP A CA 1
ATOM 826 C C . TRP A 1 105 ? 0.012 0.377 -14.310 1.00 63.19 105 TRP A C 1
ATOM 828 O O . TRP A 1 105 ? 0.619 -0.325 -13.501 1.00 63.19 105 TRP A O 1
ATOM 838 N N . THR A 1 106 ? 0.599 1.235 -15.139 1.00 63.06 106 THR A N 1
ATOM 839 C CA . THR A 1 106 ? 2.036 1.472 -15.204 1.00 63.06 106 THR A CA 1
ATOM 840 C C . THR A 1 106 ? 2.293 2.819 -14.553 1.00 63.06 106 THR A C 1
ATOM 842 O O . THR A 1 106 ? 1.914 3.846 -15.113 1.00 63.06 106 THR A O 1
ATOM 845 N N . LEU A 1 107 ? 2.879 2.820 -13.354 1.00 65.88 107 LEU A N 1
ATOM 846 C CA . LEU A 1 107 ? 3.156 4.052 -12.611 1.00 65.88 107 LEU A CA 1
ATOM 847 C C . LEU A 1 107 ? 4.599 4.477 -12.797 1.00 65.88 107 LEU A C 1
ATOM 849 O O . LEU A 1 107 ? 5.502 3.678 -12.564 1.00 65.88 107 LEU A O 1
ATOM 853 N N . TYR A 1 108 ? 4.804 5.742 -13.156 1.00 66.94 108 TYR A N 1
ATOM 854 C CA . TYR A 1 108 ? 6.124 6.362 -13.221 1.00 66.94 108 TYR A CA 1
ATOM 855 C C . TYR A 1 108 ? 6.339 7.284 -12.017 1.00 66.94 108 TYR A C 1
ATOM 857 O O . TYR A 1 108 ? 5.746 8.365 -11.955 1.00 66.94 108 TYR A O 1
ATOM 865 N N . TYR A 1 109 ? 7.196 6.866 -11.082 1.00 65.94 109 TYR A N 1
ATOM 866 C CA . TYR A 1 109 ? 7.545 7.640 -9.886 1.00 65.94 109 TYR A CA 1
ATOM 867 C C . TYR A 1 109 ? 8.858 8.392 -10.073 1.00 65.94 109 TYR A C 1
ATOM 869 O O . TYR A 1 109 ? 9.872 7.752 -10.309 1.00 65.94 109 TYR A O 1
ATOM 877 N N . THR A 1 110 ? 8.885 9.707 -9.863 1.00 64.81 110 THR A N 1
ATOM 878 C CA . THR A 1 110 ? 10.102 10.520 -9.731 1.00 64.81 110 THR A CA 1
ATOM 879 C C . THR A 1 110 ? 10.347 10.865 -8.274 1.00 64.81 110 THR A C 1
ATOM 881 O O . THR A 1 110 ? 9.531 11.545 -7.655 1.00 64.81 110 THR A O 1
ATOM 884 N N . PHE A 1 111 ? 11.490 10.473 -7.736 1.00 63.16 111 PHE A N 1
ATOM 885 C CA . PHE A 1 111 ? 11.890 10.876 -6.396 1.00 63.16 111 PHE A CA 1
ATOM 886 C C . PHE A 1 111 ? 13.027 11.901 -6.464 1.00 63.16 111 PHE A C 1
ATOM 888 O O . PHE A 1 111 ? 13.699 12.033 -7.487 1.00 63.16 111 PHE A O 1
ATOM 895 N N . LEU A 1 112 ? 13.241 12.643 -5.376 1.00 63.22 112 LEU A N 1
ATOM 896 C CA . LEU A 1 112 ? 14.380 13.556 -5.277 1.00 63.22 112 LEU A CA 1
ATOM 897 C C . LEU A 1 112 ? 15.698 12.755 -5.251 1.00 63.22 112 LEU A C 1
ATOM 899 O O . LEU A 1 112 ? 15.738 11.691 -4.626 1.00 63.22 112 LEU A O 1
ATOM 903 N N . PRO A 1 113 ? 16.785 13.231 -5.888 1.00 55.19 113 PRO A N 1
ATOM 904 C CA . PRO A 1 113 ? 18.091 12.576 -5.822 1.00 55.19 113 PRO A CA 1
ATOM 905 C C . PRO A 1 113 ? 18.497 12.224 -4.377 1.00 55.19 113 PRO A C 1
ATOM 907 O O . PRO A 1 113 ? 18.236 13.019 -3.470 1.00 55.19 113 PRO A O 1
ATOM 910 N N . PRO A 1 114 ? 19.112 11.047 -4.131 1.00 59.88 114 PRO A N 1
ATOM 911 C CA . PRO A 1 114 ? 19.701 10.101 -5.097 1.00 59.88 114 PRO A CA 1
ATOM 912 C C . PRO A 1 114 ? 18.739 8.992 -5.581 1.00 59.88 114 PRO A C 1
ATOM 914 O O . PRO A 1 114 ? 19.160 7.915 -5.995 1.00 59.88 114 PRO A O 1
ATOM 917 N N . VAL A 1 115 ? 17.430 9.193 -5.448 1.00 59.38 115 VAL A N 1
ATOM 918 C CA . VAL A 1 115 ? 16.417 8.138 -5.544 1.00 59.38 115 VAL A CA 1
ATOM 919 C C . VAL A 1 115 ? 15.932 8.049 -7.009 1.00 59.38 115 VAL A C 1
ATOM 921 O O . VAL A 1 115 ? 15.108 8.846 -7.439 1.00 59.38 115 VAL A O 1
ATOM 924 N N . SER A 1 116 ? 16.460 7.100 -7.802 1.00 61.25 116 SER A N 1
ATOM 925 C CA . SER A 1 116 ? 16.142 6.981 -9.245 1.00 61.25 116 SER A CA 1
ATOM 926 C C . SER A 1 116 ? 14.655 6.708 -9.513 1.00 61.25 116 SER A C 1
ATOM 928 O O . SER A 1 116 ? 14.053 5.951 -8.747 1.00 61.25 116 SER A O 1
ATOM 930 N N . PRO A 1 117 ? 14.051 7.266 -10.575 1.00 64.31 117 PRO A N 1
ATOM 931 C CA . PRO A 1 117 ? 12.667 6.960 -10.929 1.00 64.31 117 PRO A CA 1
ATOM 932 C C . PRO A 1 117 ? 12.436 5.470 -11.244 1.00 64.31 117 PRO A C 1
ATOM 934 O O . PRO A 1 117 ? 13.374 4.752 -11.593 1.00 64.31 117 PRO A O 1
ATOM 937 N N . CYS A 1 118 ? 11.199 4.980 -11.114 1.00 68.25 118 CYS A N 1
ATOM 938 C CA . CYS A 1 118 ? 10.864 3.583 -11.424 1.00 68.25 118 CYS A CA 1
ATOM 939 C C . CYS A 1 118 ? 9.494 3.409 -12.076 1.00 68.25 118 CYS A C 1
ATOM 941 O O . CYS A 1 118 ? 8.602 4.239 -11.888 1.00 68.25 118 CYS A O 1
ATOM 943 N N . VAL A 1 119 ? 9.349 2.282 -12.781 1.00 70.38 119 VAL A N 1
ATOM 944 C CA . VAL A 1 119 ? 8.102 1.844 -13.405 1.00 70.38 119 VAL A CA 1
ATOM 945 C C . VAL A 1 119 ? 7.597 0.546 -12.776 1.00 70.38 119 VAL A C 1
ATOM 947 O O . VAL A 1 119 ? 8.326 -0.446 -12.716 1.00 70.38 119 VAL A O 1
ATOM 950 N N . CYS A 1 120 ? 6.344 0.554 -12.316 1.00 72.00 120 CYS A N 1
ATOM 951 C CA . CYS A 1 120 ? 5.701 -0.584 -11.652 1.00 72.00 120 CYS A CA 1
ATOM 952 C C . CYS A 1 120 ? 4.399 -0.974 -12.356 1.00 72.00 120 CYS A C 1
ATOM 954 O O . CYS A 1 120 ? 3.654 -0.089 -12.768 1.00 72.00 120 CYS A O 1
ATOM 956 N N . LYS A 1 121 ? 4.103 -2.279 -12.425 1.00 76.12 121 LYS A N 1
ATOM 957 C CA . LYS A 1 121 ? 2.774 -2.810 -12.766 1.00 76.12 121 LYS A CA 1
ATOM 958 C C . LYS A 1 121 ? 2.010 -3.182 -11.502 1.00 76.12 121 LYS A C 1
ATOM 960 O O . LYS A 1 121 ? 2.584 -3.795 -10.601 1.00 76.12 121 LYS A O 1
ATOM 965 N N . GLN A 1 122 ? 0.719 -2.861 -11.471 1.00 80.75 122 GLN A N 1
ATOM 966 C CA . GLN A 1 122 ? -0.192 -3.260 -10.396 1.00 80.75 122 GLN A CA 1
ATOM 967 C C . GLN A 1 122 ? -1.128 -4.387 -10.845 1.00 80.75 122 GLN A C 1
ATOM 969 O O . GLN A 1 122 ? -1.691 -4.352 -11.938 1.00 80.75 122 GLN A O 1
ATOM 974 N N . TYR A 1 123 ? -1.313 -5.370 -9.968 1.00 82.00 123 TYR A N 1
ATOM 975 C CA . TYR A 1 123 ? -2.221 -6.498 -10.138 1.00 82.00 123 TYR A CA 1
ATOM 976 C C . TYR A 1 123 ? -3.235 -6.491 -9.007 1.00 82.00 123 TYR A C 1
ATOM 978 O O . TYR A 1 123 ? -2.852 -6.464 -7.839 1.00 82.00 123 TYR A O 1
ATOM 986 N N . THR A 1 124 ? -4.519 -6.547 -9.335 1.00 81.56 124 THR A N 1
ATOM 987 C CA . THR A 1 124 ? -5.586 -6.560 -8.336 1.00 81.56 124 THR A CA 1
ATOM 988 C C . THR A 1 124 ? -6.286 -7.908 -8.320 1.00 81.56 124 THR A C 1
ATOM 990 O O . THR A 1 124 ? -6.441 -8.587 -9.337 1.00 81.56 124 THR A O 1
ATOM 993 N N . SER A 1 125 ? -6.640 -8.347 -7.122 1.00 79.69 125 SER A N 1
ATOM 994 C CA . SER A 1 125 ? -7.352 -9.595 -6.899 1.00 79.69 125 SER A CA 1
ATOM 995 C C . SER A 1 125 ? -8.870 -9.389 -7.005 1.00 79.69 125 SER A C 1
ATOM 997 O O . SER A 1 125 ? -9.386 -8.281 -6.869 1.00 79.69 125 SER A O 1
ATOM 999 N N . THR A 1 126 ? -9.604 -10.476 -7.266 1.00 68.75 126 THR A N 1
ATOM 1000 C CA . THR A 1 126 ? -11.078 -10.478 -7.289 1.00 68.75 126 THR A CA 1
ATOM 1001 C C . THR A 1 126 ? -11.667 -10.024 -5.946 1.00 68.75 126 THR A C 1
ATOM 1003 O O . THR A 1 126 ? -11.016 -10.179 -4.915 1.00 68.75 126 THR A O 1
ATOM 1006 N N . LYS A 1 127 ? -12.941 -9.595 -5.938 1.00 61.38 127 LYS A N 1
ATOM 1007 C CA . LYS A 1 127 ? -13.690 -9.094 -4.758 1.00 61.38 127 LYS A CA 1
ATOM 1008 C C . LYS A 1 127 ? -13.574 -9.927 -3.466 1.00 61.38 127 LYS A C 1
ATOM 1010 O O . LYS A 1 127 ? -13.889 -9.430 -2.396 1.00 61.38 127 LYS A O 1
ATOM 1015 N N . LYS A 1 128 ? -13.182 -11.205 -3.548 1.00 64.88 128 LYS A N 1
ATOM 1016 C CA . LYS A 1 128 ? -13.013 -12.079 -2.376 1.00 64.88 128 LYS A CA 1
ATOM 1017 C C . LYS A 1 128 ? -11.733 -11.809 -1.579 1.00 64.88 128 LYS A C 1
ATOM 1019 O O . LYS A 1 128 ? -11.678 -12.165 -0.413 1.00 64.88 128 LYS A O 1
ATOM 1024 N N . PHE A 1 129 ? -10.699 -11.261 -2.211 1.00 69.19 129 PHE A N 1
ATOM 1025 C CA . PHE A 1 129 ? -9.404 -10.973 -1.593 1.00 69.19 129 PHE A CA 1
ATOM 1026 C C . PHE A 1 129 ? -9.017 -9.574 -2.052 1.00 69.19 129 PHE A C 1
ATOM 1028 O O . PHE A 1 129 ? -8.511 -9.414 -3.156 1.00 69.19 129 PHE A O 1
ATOM 1035 N N . ASN A 1 130 ? -9.334 -8.549 -1.274 1.00 88.25 130 ASN A N 1
ATOM 1036 C CA . ASN A 1 130 ? -9.210 -7.149 -1.685 1.00 88.25 130 ASN A CA 1
ATOM 1037 C C . ASN A 1 130 ? -7.750 -6.698 -1.616 1.00 88.25 130 ASN A C 1
ATOM 1039 O O . ASN A 1 130 ? -7.339 -5.950 -0.733 1.00 88.25 130 ASN A O 1
ATOM 1043 N N . MET A 1 131 ? -6.951 -7.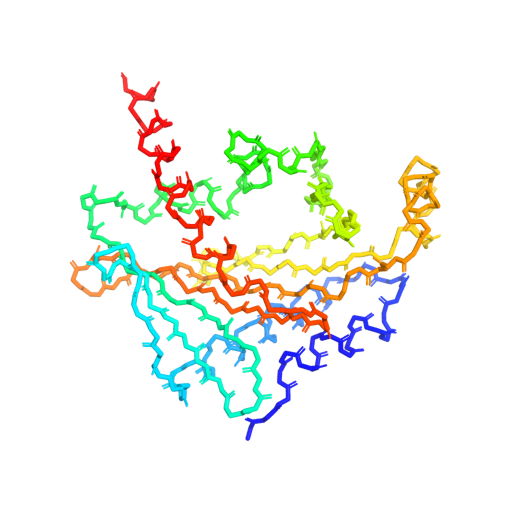249 -2.527 1.00 91.19 131 MET A N 1
ATOM 1044 C CA . MET A 1 131 ? -5.502 -7.186 -2.522 1.00 91.19 131 MET A CA 1
ATOM 1045 C C . MET A 1 131 ? -4.975 -6.580 -3.818 1.00 91.19 131 MET A C 1
ATOM 1047 O O . MET A 1 131 ? -5.454 -6.901 -4.909 1.00 91.19 131 MET A O 1
ATOM 1051 N N . VAL A 1 132 ? -3.949 -5.749 -3.679 1.00 89.94 132 VAL A N 1
ATOM 1052 C CA . VAL A 1 132 ? -3.205 -5.122 -4.769 1.00 89.94 132 VAL A CA 1
ATOM 1053 C C . VAL A 1 132 ? -1.738 -5.500 -4.631 1.00 89.94 132 VAL A C 1
ATOM 1055 O O . VAL A 1 132 ? -1.149 -5.331 -3.569 1.00 89.94 132 VAL A O 1
ATOM 1058 N N . VAL A 1 133 ? -1.133 -6.010 -5.698 1.00 87.88 133 VAL A N 1
ATOM 1059 C CA . VAL A 1 133 ? 0.290 -6.352 -5.743 1.00 87.88 133 VAL A CA 1
ATOM 1060 C C . VAL A 1 133 ? 0.978 -5.469 -6.773 1.00 87.88 133 VAL A C 1
ATOM 1062 O O . VAL A 1 133 ? 0.622 -5.510 -7.949 1.00 87.88 133 VAL A O 1
ATOM 1065 N N . SER A 1 134 ? 1.967 -4.688 -6.348 1.00 86.44 134 SER A N 1
ATOM 1066 C CA . SER A 1 134 ? 2.779 -3.839 -7.224 1.00 86.44 134 SER A CA 1
ATOM 1067 C C . SER A 1 134 ? 4.163 -4.454 -7.397 1.00 86.44 134 SER A C 1
ATOM 1069 O O . SER A 1 134 ? 4.831 -4.769 -6.414 1.00 86.44 134 SER A O 1
ATOM 1071 N N . ILE A 1 135 ? 4.602 -4.630 -8.641 1.00 82.88 135 ILE A N 1
ATOM 1072 C CA . ILE A 1 135 ? 5.884 -5.260 -8.991 1.00 82.88 135 ILE A CA 1
ATOM 1073 C C . ILE A 1 135 ? 6.585 -4.358 -10.015 1.00 82.88 135 ILE A C 1
ATOM 1075 O O . ILE A 1 135 ? 5.895 -3.816 -10.886 1.00 82.88 135 ILE A O 1
ATOM 1079 N N . PRO A 1 136 ? 7.920 -4.170 -9.962 1.00 77.56 136 PRO A N 1
ATOM 1080 C CA . PRO A 1 136 ? 8.604 -3.386 -10.982 1.00 77.56 136 PRO A CA 1
ATOM 1081 C C . PRO A 1 136 ? 8.460 -4.108 -12.319 1.00 77.56 136 PRO A C 1
ATOM 1083 O O . PRO A 1 136 ? 8.229 -5.314 -12.351 1.00 77.56 136 PRO A O 1
ATOM 1086 N N . VAL A 1 137 ? 8.605 -3.427 -13.446 1.00 72.56 137 VAL A N 1
ATOM 1087 C CA . VAL A 1 137 ? 8.658 -4.129 -14.735 1.00 72.56 137 VAL A CA 1
ATOM 1088 C C . VAL A 1 137 ? 9.828 -3.650 -15.554 1.00 72.56 137 VAL A C 1
ATOM 1090 O O . VAL A 1 137 ? 10.117 -2.460 -15.600 1.00 72.56 137 VAL A O 1
ATOM 1093 N N . ASP A 1 138 ? 10.492 -4.616 -16.182 1.00 67.94 138 ASP A N 1
ATOM 1094 C CA . ASP A 1 138 ? 11.484 -4.357 -17.209 1.00 67.94 138 ASP A CA 1
ATOM 1095 C C . ASP A 1 138 ? 10.769 -3.928 -18.495 1.00 67.94 138 ASP A C 1
ATOM 1097 O O . ASP A 1 138 ? 9.960 -4.682 -19.047 1.00 67.94 138 ASP A O 1
ATOM 1101 N N . LEU A 1 139 ? 11.018 -2.697 -18.938 1.00 65.31 139 LEU A N 1
ATOM 1102 C CA . LEU A 1 139 ? 10.361 -2.129 -20.113 1.00 65.31 139 LEU A CA 1
ATOM 1103 C C . LEU A 1 139 ? 11.116 -2.471 -21.402 1.00 65.31 139 LEU A C 1
ATOM 1105 O O . LEU A 1 139 ? 10.507 -2.491 -22.473 1.00 65.31 139 LEU A O 1
ATOM 1109 N N . SER A 1 140 ? 12.393 -2.845 -21.294 1.00 61.16 140 SER A N 1
ATOM 1110 C CA . SER A 1 140 ? 13.271 -3.186 -22.416 1.00 61.16 140 SER A CA 1
ATOM 1111 C C . SER A 1 140 ? 12.760 -4.356 -23.269 1.00 61.16 140 SER A C 1
ATOM 1113 O O . SER A 1 140 ? 13.034 -4.414 -24.466 1.00 61.16 140 SER A O 1
ATOM 1115 N N . GLY A 1 141 ? 11.961 -5.261 -22.690 1.00 57.31 141 GLY A N 1
ATOM 1116 C CA . GLY A 1 141 ? 11.402 -6.432 -23.376 1.00 57.31 141 GLY A CA 1
ATOM 1117 C C . GLY A 1 141 ? 10.010 -6.245 -23.994 1.00 57.31 141 GLY A C 1
ATOM 1118 O O . GLY A 1 141 ? 9.526 -7.154 -24.664 1.00 57.31 141 GLY A O 1
ATOM 1119 N N . LEU A 1 142 ? 9.335 -5.109 -23.768 1.00 58.59 142 LEU A N 1
ATOM 1120 C CA . LEU A 1 142 ? 7.914 -4.935 -24.125 1.00 58.59 142 LEU A CA 1
ATOM 1121 C C . LEU A 1 142 ? 7.672 -4.352 -25.527 1.00 58.59 142 LEU A C 1
ATOM 1123 O O . LEU A 1 142 ? 6.520 -4.212 -25.929 1.00 58.59 142 LEU A O 1
ATOM 1127 N N . GLY A 1 143 ? 8.726 -4.026 -26.283 1.00 55.31 143 GLY A N 1
ATOM 1128 C CA . GLY A 1 143 ? 8.612 -3.484 -27.646 1.00 55.31 143 GLY A CA 1
ATOM 1129 C C . GLY A 1 143 ? 8.030 -2.065 -27.730 1.00 55.31 143 GLY A C 1
ATOM 1130 O O . GLY A 1 143 ? 7.906 -1.517 -28.825 1.00 55.31 143 GLY A O 1
ATOM 1131 N N . ASP A 1 144 ? 7.708 -1.453 -26.590 1.00 62.59 144 ASP A N 1
ATOM 1132 C CA . ASP A 1 144 ? 7.224 -0.082 -26.495 1.00 62.59 144 ASP A CA 1
ATOM 1133 C C . ASP A 1 144 ? 8.416 0.886 -26.482 1.00 62.59 144 ASP A C 1
ATOM 1135 O O . ASP A 1 144 ? 9.107 1.065 -25.475 1.00 62.59 144 ASP A O 1
ATOM 1139 N N . LYS A 1 145 ? 8.683 1.490 -27.646 1.00 66.56 145 LYS A N 1
ATOM 1140 C CA . LYS A 1 145 ? 9.821 2.395 -27.859 1.00 66.56 145 LYS A CA 1
ATOM 1141 C C . LYS A 1 145 ? 9.764 3.648 -26.982 1.00 66.56 145 LYS A C 1
ATOM 1143 O O . LYS A 1 145 ? 10.812 4.245 -26.751 1.00 66.56 145 LYS A O 1
ATOM 1148 N N . GLU A 1 146 ? 8.590 4.079 -26.523 1.00 66.62 146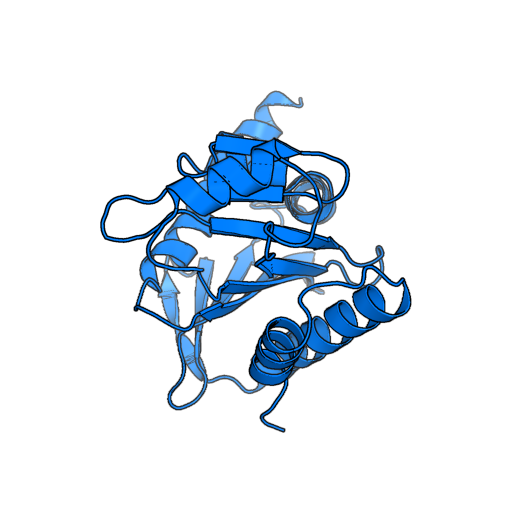 GLU A N 1
ATOM 1149 C CA . GLU A 1 146 ? 8.481 5.267 -25.669 1.00 66.62 146 GLU A CA 1
ATOM 1150 C C . GLU A 1 146 ? 8.837 4.943 -24.220 1.00 66.62 146 GLU A C 1
ATOM 1152 O O . GLU A 1 146 ? 9.610 5.666 -23.589 1.00 66.62 146 GLU A O 1
ATOM 1157 N N . LEU A 1 147 ? 8.357 3.803 -23.721 1.00 64.38 147 LEU A N 1
ATOM 1158 C CA . LEU A 1 147 ? 8.716 3.297 -22.398 1.00 64.38 147 LEU A CA 1
ATOM 1159 C C . LEU A 1 147 ? 10.193 2.885 -22.323 1.00 64.38 147 LEU A C 1
ATOM 1161 O O . LEU A 1 147 ? 10.848 3.165 -21.321 1.00 64.38 147 LEU A O 1
ATOM 1165 N N . ALA A 1 148 ? 10.747 2.306 -23.391 1.00 65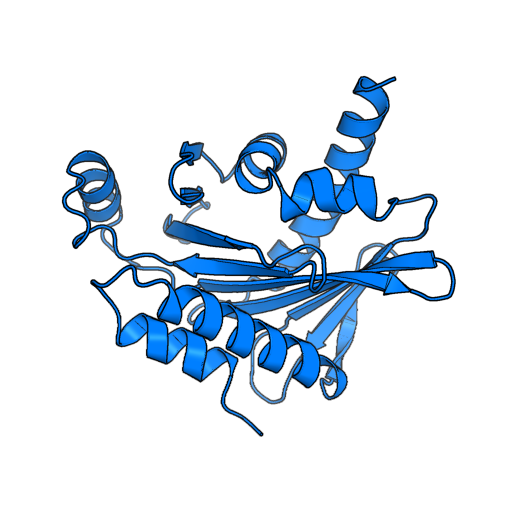.31 148 ALA A N 1
ATOM 1166 C CA . ALA A 1 148 ? 12.171 1.977 -23.469 1.00 65.31 148 ALA A CA 1
ATOM 1167 C C . ALA A 1 148 ? 13.067 3.228 -23.412 1.00 65.31 148 ALA A C 1
ATOM 1169 O O . ALA A 1 148 ? 14.071 3.219 -22.711 1.00 65.31 148 ALA A O 1
ATOM 1170 N N . LYS A 1 149 ? 12.677 4.334 -24.067 1.00 69.19 149 LYS A N 1
ATOM 1171 C CA . LYS A 1 149 ? 13.387 5.626 -23.960 1.00 69.19 149 LYS A CA 1
ATOM 1172 C C . LYS A 1 149 ? 13.325 6.210 -22.553 1.00 69.19 149 LYS A C 1
ATOM 1174 O O . LYS A 1 149 ? 14.280 6.841 -22.103 1.00 69.19 149 LYS A O 1
ATOM 1179 N N . LEU A 1 150 ? 12.193 6.035 -21.867 1.00 65.06 150 LEU A N 1
ATOM 1180 C CA . LEU A 1 150 ? 12.091 6.409 -20.462 1.00 65.06 150 LEU A CA 1
ATOM 1181 C C . LEU A 1 150 ? 13.050 5.560 -19.631 1.00 65.06 150 LEU A C 1
ATOM 1183 O O . LEU A 1 150 ? 13.799 6.140 -18.866 1.00 65.06 150 LEU A O 1
ATOM 1187 N N . GLU A 1 151 ? 13.105 4.240 -19.819 1.00 63.12 151 GLU A N 1
ATOM 1188 C CA . GLU A 1 151 ? 14.044 3.362 -19.103 1.00 63.12 151 GLU A CA 1
ATOM 1189 C C . GLU A 1 151 ? 15.523 3.670 -19.401 1.00 63.12 151 GLU A C 1
ATOM 1191 O O . GLU A 1 151 ? 16.330 3.708 -18.477 1.00 63.12 151 GLU A O 1
ATOM 1196 N N . GLU A 1 152 ? 15.879 3.961 -20.653 1.00 65.25 152 GLU A N 1
ATOM 1197 C CA . GLU A 1 152 ? 17.233 4.359 -21.066 1.00 65.25 152 GLU A CA 1
ATOM 1198 C C . GLU A 1 152 ? 17.660 5.675 -20.398 1.00 65.25 152 GLU A C 1
ATOM 1200 O O . GLU A 1 152 ? 18.752 5.782 -19.849 1.00 65.25 152 GLU A O 1
ATOM 1205 N N . LYS A 1 153 ? 16.751 6.655 -20.307 1.00 63.25 153 LYS A N 1
ATOM 1206 C CA . LYS A 1 153 ? 16.987 7.902 -19.561 1.00 63.25 153 LYS A CA 1
ATOM 1207 C C . LYS A 1 153 ? 17.138 7.682 -18.045 1.00 63.25 153 LYS A C 1
ATOM 1209 O O . LYS A 1 153 ? 17.620 8.571 -17.344 1.00 63.25 153 LYS A O 1
ATOM 1214 N N . LEU A 1 154 ? 16.711 6.528 -17.527 1.00 59.72 154 LEU A N 1
ATOM 1215 C CA . LEU A 1 154 ? 16.822 6.140 -16.116 1.00 59.72 154 LEU A CA 1
ATOM 1216 C C . LEU A 1 154 ? 18.119 5.388 -15.785 1.00 59.72 154 LEU A C 1
ATOM 1218 O O . LEU A 1 154 ? 18.196 4.801 -14.700 1.00 59.72 154 LEU A O 1
ATOM 1222 N N . GLU A 1 155 ? 19.116 5.418 -16.683 1.00 51.94 155 GLU A N 1
ATOM 1223 C CA . GLU A 1 155 ? 20.495 4.942 -16.498 1.00 51.94 155 GLU A CA 1
ATOM 1224 C C . GLU A 1 155 ? 20.962 5.074 -15.036 1.00 51.94 155 GLU A C 1
ATOM 1226 O O . GLU A 1 155 ? 21.373 6.136 -14.571 1.00 51.94 155 GLU A O 1
ATOM 1231 N N . GLY A 1 156 ? 20.879 3.982 -14.271 1.00 50.38 156 GLY A N 1
ATOM 1232 C CA . GLY A 1 156 ? 21.559 3.915 -12.981 1.00 50.38 156 GLY A CA 1
ATOM 1233 C C . GLY A 1 156 ? 20.957 3.007 -11.923 1.00 50.38 156 GLY A C 1
ATOM 1234 O O . GLY A 1 156 ? 21.720 2.433 -11.148 1.00 50.38 156 GLY A O 1
ATOM 1235 N N . THR A 1 157 ? 19.634 2.830 -11.808 1.00 52.47 157 THR A N 1
ATOM 1236 C CA . THR A 1 157 ? 19.116 1.904 -10.773 1.00 52.47 157 THR A CA 1
ATOM 1237 C C . THR A 1 157 ? 17.694 1.425 -11.043 1.00 52.47 157 THR A C 1
ATOM 1239 O O . THR A 1 157 ? 16.725 2.072 -10.644 1.00 52.47 157 THR A O 1
ATOM 1242 N N . LYS A 1 158 ? 17.554 0.231 -11.636 1.00 57.59 158 LYS A N 1
ATOM 1243 C CA . LYS A 1 158 ? 16.282 -0.504 -11.602 1.00 57.59 158 LYS A CA 1
ATOM 1244 C C . LYS A 1 158 ? 15.914 -0.730 -10.134 1.00 57.59 158 LYS A C 1
ATOM 1246 O O . LYS A 1 158 ? 16.619 -1.426 -9.394 1.00 57.59 158 LYS A O 1
ATOM 1251 N N . ARG A 1 159 ? 14.839 -0.090 -9.671 1.00 61.91 159 ARG A N 1
ATOM 1252 C CA . ARG A 1 159 ? 14.351 -0.314 -8.311 1.00 61.91 159 ARG A CA 1
ATOM 1253 C C . ARG A 1 159 ? 13.738 -1.693 -8.222 1.00 61.91 159 ARG A C 1
ATOM 1255 O O . ARG A 1 159 ? 12.779 -2.015 -8.910 1.00 61.91 159 ARG A O 1
ATOM 1262 N N . HIS A 1 160 ? 14.263 -2.459 -7.287 1.00 69.31 160 HIS A N 1
ATOM 1263 C CA . HIS A 1 160 ? 13.675 -3.703 -6.842 1.00 69.31 160 HIS A CA 1
ATOM 1264 C C . HIS A 1 160 ? 12.696 -3.324 -5.734 1.00 69.31 160 HIS A C 1
ATOM 1266 O O . HIS A 1 160 ? 13.104 -3.208 -4.581 1.00 69.31 160 HIS A O 1
ATOM 1272 N N . TYR A 1 161 ? 11.460 -2.994 -6.108 1.00 74.25 161 TYR A N 1
ATOM 1273 C CA . TYR A 1 161 ? 10.367 -2.635 -5.203 1.00 74.25 161 TYR A CA 1
ATOM 1274 C C . TYR A 1 161 ? 9.178 -3.553 -5.458 1.00 74.25 161 TYR A C 1
ATOM 1276 O O . TYR A 1 161 ? 8.624 -3.550 -6.550 1.00 74.25 161 TYR A O 1
ATOM 1284 N N . VAL A 1 162 ? 8.773 -4.312 -4.448 1.00 80.50 162 VAL A N 1
ATOM 1285 C CA . VAL A 1 162 ? 7.529 -5.083 -4.483 1.00 80.50 162 VAL A CA 1
ATOM 1286 C C . VAL A 1 162 ? 6.672 -4.622 -3.320 1.00 80.50 162 VAL A C 1
ATOM 1288 O O . VAL A 1 162 ? 7.176 -4.565 -2.198 1.00 80.50 162 VAL A O 1
ATOM 1291 N N . SER A 1 163 ? 5.398 -4.331 -3.567 1.00 85.88 163 SER A N 1
ATOM 1292 C CA . SER A 1 163 ? 4.414 -4.117 -2.508 1.00 85.88 163 SER A CA 1
ATOM 1293 C C . SER A 1 163 ? 3.213 -5.027 -2.666 1.00 85.88 163 SER A C 1
ATOM 1295 O O . SER A 1 163 ? 2.817 -5.394 -3.770 1.00 85.88 163 SER A O 1
ATOM 1297 N N . VAL A 1 164 ? 2.652 -5.406 -1.530 1.00 89.06 164 VAL A N 1
ATOM 1298 C CA . VAL A 1 164 ? 1.421 -6.163 -1.401 1.00 89.06 164 VAL A CA 1
ATOM 1299 C C . VAL A 1 164 ? 0.563 -5.415 -0.404 1.00 89.06 164 VAL A C 1
ATOM 1301 O O . VAL A 1 164 ? 0.952 -5.221 0.744 1.00 89.06 164 VAL A O 1
ATOM 1304 N N . GLU A 1 165 ? -0.607 -5.000 -0.848 1.00 90.44 165 GLU A N 1
ATOM 1305 C CA . GLU A 1 165 ? -1.567 -4.263 -0.048 1.00 90.44 165 GLU A CA 1
ATOM 1306 C C . GLU A 1 165 ? -2.867 -5.023 0.032 1.00 90.44 165 GLU A C 1
ATOM 1308 O O . GLU A 1 165 ? -3.273 -5.662 -0.936 1.00 90.44 165 GLU A O 1
ATOM 1313 N N . HIS A 1 166 ? -3.520 -4.941 1.179 1.00 91.31 166 HIS A N 1
ATOM 1314 C CA . HIS A 1 166 ? -4.745 -5.662 1.453 1.00 91.31 166 HIS A CA 1
ATOM 1315 C C . HIS A 1 166 ? -5.658 -4.830 2.334 1.00 91.31 166 HIS A C 1
ATOM 1317 O O . HIS A 1 166 ? -5.222 -4.304 3.358 1.00 91.31 166 HIS A O 1
ATOM 1323 N N . LEU A 1 167 ? -6.920 -4.723 1.928 1.00 90.88 167 LEU A N 1
ATOM 1324 C CA . LEU A 1 167 ? -7.973 -4.141 2.745 1.00 90.88 167 LEU A CA 1
ATOM 1325 C C . LEU A 1 167 ? -8.834 -5.249 3.342 1.00 90.88 167 LEU A C 1
ATOM 1327 O O . LEU A 1 167 ? -9.328 -6.118 2.620 1.00 90.88 167 LEU A O 1
ATOM 1331 N N . VAL A 1 168 ? -9.058 -5.175 4.650 1.00 89.94 168 VAL A N 1
ATOM 1332 C CA . VAL A 1 168 ? -9.915 -6.097 5.397 1.00 89.94 168 VAL A CA 1
ATOM 1333 C C . VAL A 1 168 ? -10.944 -5.294 6.170 1.00 89.94 168 VAL A C 1
ATOM 1335 O O . VAL A 1 168 ? -10.595 -4.374 6.904 1.00 89.94 168 VAL A O 1
ATOM 1338 N N . GLU A 1 169 ? -12.213 -5.654 6.024 1.00 89.12 169 GLU A N 1
ATOM 1339 C CA . GLU A 1 169 ? -13.256 -5.197 6.937 1.00 89.12 169 GLU A CA 1
ATOM 1340 C C . GLU A 1 169 ? -13.257 -6.105 8.173 1.00 89.12 169 GLU A C 1
ATOM 1342 O O . GLU A 1 169 ? -13.329 -7.330 8.059 1.00 89.12 169 GLU A O 1
ATOM 1347 N N . LEU A 1 170 ? -13.098 -5.508 9.350 1.00 88.44 170 LEU A N 1
ATOM 1348 C CA . LEU A 1 170 ? -13.050 -6.207 10.632 1.00 88.44 170 LEU A CA 1
ATOM 1349 C C . LEU A 1 170 ? -14.466 -6.444 11.179 1.00 88.44 170 LEU A C 1
ATOM 1351 O O . LEU A 1 170 ? -15.431 -5.841 10.723 1.00 88.44 170 LEU A O 1
ATOM 1355 N N . GLU A 1 171 ? -14.611 -7.294 12.196 1.00 88.62 171 GLU A N 1
ATOM 1356 C CA . GLU A 1 171 ? -15.924 -7.611 12.790 1.00 88.62 171 GLU A CA 1
ATOM 1357 C C . GLU A 1 171 ? -16.584 -6.412 13.493 1.00 88.62 171 GLU A C 1
ATOM 1359 O O . GLU A 1 171 ? -17.806 -6.278 13.494 1.00 88.62 171 GLU A O 1
ATOM 1364 N N . ASP A 1 172 ? -15.788 -5.486 14.037 1.00 86.94 172 ASP A N 1
ATOM 1365 C CA . ASP A 1 172 ? -16.278 -4.198 14.555 1.00 86.94 172 ASP A CA 1
ATOM 1366 C C . ASP A 1 172 ? -16.636 -3.205 13.423 1.00 86.94 172 ASP A C 1
ATOM 1368 O O . ASP A 1 172 ? -17.122 -2.092 13.658 1.00 86.94 172 ASP A O 1
ATOM 1372 N N . GLY A 1 173 ? -16.428 -3.646 12.178 1.00 85.00 173 GLY A N 1
ATOM 1373 C CA . GLY A 1 173 ? -16.558 -2.968 10.897 1.00 85.00 173 GLY A CA 1
ATOM 1374 C C . GLY A 1 173 ? -15.571 -1.826 10.683 1.00 85.00 173 GLY A C 1
ATOM 1375 O O . GLY A 1 173 ? -15.796 -0.994 9.809 1.00 85.00 173 GLY A O 1
ATOM 1376 N N . LYS A 1 174 ? -14.498 -1.744 11.476 1.00 88.56 174 LYS A N 1
ATOM 1377 C CA . LYS A 1 174 ? -13.337 -0.938 11.092 1.00 88.56 174 LYS A CA 1
ATOM 1378 C C . LYS A 1 174 ? -12.708 -1.512 9.827 1.00 88.56 174 LYS A C 1
ATOM 1380 O O . LYS A 1 174 ? -12.912 -2.679 9.491 1.00 88.56 174 LYS A O 1
ATOM 1385 N N . VAL A 1 175 ? -11.897 -0.705 9.157 1.00 89.88 175 VAL A N 1
ATOM 1386 C CA . VAL A 1 175 ? -11.142 -1.149 7.987 1.00 89.88 175 VAL A CA 1
ATOM 1387 C C . VAL A 1 175 ? -9.666 -1.196 8.336 1.00 89.88 175 VAL A C 1
ATOM 1389 O O . VAL A 1 175 ? -9.070 -0.209 8.765 1.00 89.88 175 VAL A O 1
ATOM 1392 N N . GLU A 1 176 ? -9.062 -2.360 8.156 1.00 89.69 176 GLU A N 1
ATOM 1393 C CA . GLU A 1 176 ? -7.624 -2.538 8.258 1.00 89.69 176 GLU A CA 1
ATOM 1394 C C . GLU A 1 176 ? -7.007 -2.490 6.861 1.00 89.69 176 GLU A C 1
ATOM 1396 O O . GLU A 1 176 ? -7.412 -3.228 5.963 1.00 89.69 176 GLU A O 1
ATOM 1401 N N . TRP A 1 177 ? -6.015 -1.621 6.688 1.00 90.69 177 TRP A N 1
ATOM 1402 C CA . TRP A 1 177 ? -5.168 -1.576 5.508 1.00 90.69 177 TRP A CA 1
ATOM 1403 C C . TRP A 1 177 ? -3.790 -2.123 5.868 1.00 90.69 177 TRP A C 1
ATOM 1405 O O . TRP A 1 177 ? -2.993 -1.501 6.568 1.00 90.69 177 TRP A O 1
ATOM 1415 N N . GLN A 1 178 ? -3.506 -3.326 5.387 1.00 88.88 178 GLN A N 1
ATOM 1416 C CA . GLN A 1 178 ? -2.204 -3.960 5.531 1.00 88.88 178 GLN A CA 1
ATOM 1417 C C . GLN A 1 178 ? -1.353 -3.664 4.297 1.00 88.88 178 GLN A C 1
ATOM 1419 O O . GLN A 1 178 ? -1.821 -3.828 3.170 1.00 88.88 178 GLN A O 1
ATOM 1424 N N . MET A 1 179 ? -0.095 -3.276 4.499 1.00 87.50 179 MET A N 1
ATOM 1425 C CA . MET A 1 179 ? 0.878 -3.060 3.432 1.00 87.50 179 MET A CA 1
ATOM 1426 C C . MET A 1 179 ? 2.206 -3.734 3.786 1.00 87.50 179 MET A C 1
ATOM 1428 O O . MET A 1 179 ? 2.941 -3.299 4.675 1.00 87.50 179 MET A O 1
ATOM 1432 N N . ALA A 1 180 ? 2.537 -4.783 3.042 1.00 85.25 180 ALA A N 1
ATOM 1433 C CA . ALA A 1 180 ? 3.839 -5.427 3.089 1.00 85.25 180 ALA A CA 1
ATOM 1434 C C . ALA A 1 180 ? 4.668 -5.007 1.878 1.00 85.25 180 ALA A C 1
ATOM 1436 O O . ALA A 1 180 ? 4.168 -4.994 0.753 1.00 85.25 180 ALA A O 1
ATOM 1437 N N . MET A 1 181 ? 5.943 -4.693 2.068 1.00 79.88 181 MET A N 1
ATOM 1438 C CA . MET A 1 181 ? 6.810 -4.320 0.968 1.00 79.88 181 MET A CA 1
ATOM 1439 C C . MET A 1 181 ? 8.245 -4.794 1.137 1.00 79.88 181 MET A C 1
ATOM 1441 O O . MET A 1 181 ? 8.798 -4.984 2.213 1.00 79.88 181 MET A O 1
ATOM 1445 N N . SER A 1 182 ? 8.910 -4.984 0.008 1.00 74.44 182 SER A N 1
ATOM 1446 C CA . SER A 1 182 ? 10.325 -5.306 -0.009 1.00 74.44 182 SER A CA 1
ATOM 1447 C C . SER A 1 182 ? 11.053 -4.404 -0.975 1.00 74.44 182 SER A C 1
ATOM 1449 O O . SER A 1 182 ? 10.576 -4.121 -2.075 1.00 74.44 182 SER A O 1
ATOM 1451 N N . ARG A 1 183 ? 12.237 -3.966 -0.547 1.00 69.44 183 ARG A N 1
ATOM 1452 C CA . ARG A 1 183 ? 13.179 -3.270 -1.410 1.00 69.44 183 ARG A CA 1
ATOM 1453 C C . ARG A 1 183 ? 14.614 -3.684 -1.143 1.00 69.44 183 ARG A C 1
ATOM 1455 O O . ARG A 1 183 ? 14.967 -4.025 -0.017 1.00 69.44 183 ARG A O 1
ATOM 1462 N N . GLN A 1 184 ? 15.437 -3.619 -2.182 1.00 55.75 184 GLN A N 1
ATOM 1463 C CA . GLN A 1 184 ? 16.840 -4.036 -2.118 1.00 55.75 184 GLN A CA 1
ATOM 1464 C C . GLN A 1 184 ? 17.780 -2.945 -1.571 1.00 55.75 184 GLN A C 1
ATOM 1466 O O . GLN A 1 184 ? 18.841 -3.277 -1.051 1.00 55.75 184 GLN A O 1
ATOM 1471 N N . TYR A 1 185 ? 17.389 -1.662 -1.615 1.00 49.38 185 TYR A N 1
ATOM 1472 C CA . TYR A 1 185 ? 18.252 -0.543 -1.207 1.00 49.38 185 TYR A CA 1
ATOM 1473 C C . TYR A 1 185 ? 17.523 0.512 -0.355 1.00 49.38 185 TYR A C 1
ATOM 1475 O O . TYR A 1 185 ? 16.435 0.972 -0.704 1.00 49.38 185 TYR A O 1
ATOM 1483 N N . GLY A 1 186 ? 18.161 0.924 0.749 1.00 50.50 186 GLY A N 1
ATOM 1484 C CA . GLY A 1 186 ? 17.795 2.093 1.561 1.00 50.50 186 GLY A CA 1
ATOM 1485 C C . GLY A 1 186 ? 16.723 1.878 2.641 1.00 50.50 186 GLY A C 1
ATOM 1486 O O . GLY A 1 186 ? 15.877 0.988 2.573 1.00 50.50 186 GLY A O 1
ATOM 1487 N N . SER A 1 187 ? 16.740 2.742 3.658 1.00 47.78 187 SER A N 1
ATOM 1488 C CA . SER A 1 187 ? 15.746 2.839 4.734 1.00 47.78 187 SER A CA 1
ATOM 1489 C C . SER A 1 187 ? 14.819 4.046 4.493 1.00 47.78 187 SER A C 1
ATOM 1491 O O . SER A 1 187 ? 14.931 5.071 5.152 1.00 47.78 187 SER A O 1
ATOM 1493 N N . MET A 1 188 ? 13.874 3.944 3.561 1.00 53.09 188 MET A N 1
ATOM 1494 C CA . MET A 1 188 ? 12.705 4.836 3.476 1.00 53.09 188 MET A CA 1
ATOM 1495 C C . MET A 1 188 ? 11.509 4.330 4.296 1.00 53.09 188 MET A C 1
ATOM 1497 O O . MET A 1 188 ? 10.375 4.454 3.847 1.00 53.09 188 MET A O 1
ATOM 1501 N N . GLY A 1 189 ? 11.731 3.708 5.464 1.00 51.56 189 GLY A N 1
ATOM 1502 C CA . GLY A 1 189 ? 10.614 3.357 6.356 1.00 51.56 189 GLY A CA 1
ATOM 1503 C C . GLY A 1 189 ? 9.690 4.565 6.559 1.00 51.56 189 GLY A C 1
ATOM 1504 O O . GLY A 1 189 ? 8.491 4.458 6.367 1.00 51.56 189 GLY A O 1
ATOM 1505 N N . GLY A 1 190 ? 10.275 5.753 6.759 1.00 56.34 190 GLY A N 1
ATOM 1506 C CA . GLY A 1 190 ? 9.545 7.014 6.923 1.00 56.34 190 GLY A CA 1
ATOM 1507 C C . GLY A 1 190 ? 8.611 7.427 5.778 1.00 56.34 190 GLY A C 1
ATOM 1508 O O . GLY A 1 190 ? 7.631 8.106 6.050 1.00 56.34 190 GLY A O 1
ATOM 1509 N N . GLN A 1 191 ? 8.877 7.035 4.527 1.00 61.78 191 GLN A N 1
ATOM 1510 C CA . GLN A 1 191 ? 8.102 7.532 3.381 1.00 61.78 191 GLN A CA 1
ATOM 1511 C C . GLN A 1 191 ? 6.741 6.835 3.261 1.00 61.78 191 GLN A C 1
ATOM 1513 O O . GLN A 1 191 ? 5.733 7.493 3.060 1.00 61.78 191 GLN A O 1
ATOM 1518 N N . ILE A 1 192 ? 6.692 5.528 3.522 1.00 58.66 192 ILE A N 1
ATOM 1519 C CA . ILE A 1 192 ? 5.451 4.734 3.517 1.00 58.66 192 ILE A CA 1
ATOM 1520 C C . ILE A 1 192 ? 4.489 5.240 4.599 1.00 58.66 192 ILE A C 1
ATOM 1522 O O . ILE A 1 192 ? 3.279 5.325 4.405 1.00 58.66 192 ILE A O 1
ATOM 1526 N N . PHE A 1 193 ? 5.049 5.642 5.744 1.00 65.94 193 PHE A N 1
ATOM 1527 C CA . PHE A 1 193 ? 4.287 6.239 6.841 1.00 65.94 193 PHE A CA 1
ATOM 1528 C C . PHE A 1 193 ? 3.808 7.659 6.538 1.00 65.94 193 PHE A C 1
ATOM 1530 O O . PHE A 1 193 ? 2.953 8.155 7.266 1.00 65.94 193 PHE A O 1
ATOM 1537 N N . ALA A 1 194 ? 4.346 8.311 5.505 1.00 71.88 194 ALA A N 1
ATOM 1538 C CA . ALA A 1 194 ? 3.831 9.576 4.995 1.00 71.88 194 ALA A CA 1
ATOM 1539 C C . ALA A 1 194 ? 2.737 9.350 3.940 1.00 71.88 194 ALA A C 1
ATOM 1541 O O . ALA A 1 194 ? 1.773 10.112 3.900 1.00 71.88 194 ALA A O 1
ATOM 1542 N N . ASP A 1 195 ? 2.836 8.275 3.153 1.00 77.38 195 ASP A N 1
ATOM 1543 C CA . ASP A 1 195 ? 1.890 7.982 2.075 1.00 77.38 195 ASP A CA 1
ATOM 1544 C C . ASP A 1 195 ? 0.485 7.655 2.600 1.00 77.38 195 ASP A C 1
ATOM 1546 O O . ASP A 1 195 ? -0.489 8.173 2.061 1.00 77.38 195 ASP A O 1
ATOM 1550 N N . VAL A 1 196 ? 0.351 6.891 3.695 1.00 81.38 196 VAL A N 1
ATOM 1551 C CA . VAL A 1 196 ? -0.971 6.596 4.294 1.00 81.38 196 VAL A CA 1
ATOM 1552 C C . VAL A 1 196 ? -1.685 7.878 4.772 1.00 81.38 196 VAL A C 1
ATOM 1554 O O . VAL A 1 196 ? -2.829 8.100 4.378 1.00 81.38 196 VAL A O 1
ATOM 1557 N N . PRO A 1 197 ? -1.060 8.780 5.556 1.00 82.38 197 PRO A N 1
ATOM 1558 C CA . PRO A 1 197 ? -1.659 10.073 5.902 1.00 82.38 197 PRO A CA 1
ATOM 1559 C C . PRO A 1 197 ? -1.952 10.977 4.709 1.00 82.38 197 PRO A C 1
ATOM 1561 O O . PRO A 1 197 ? -2.975 11.659 4.711 1.00 82.38 197 PRO A O 1
ATOM 1564 N N . HIS A 1 198 ? -1.071 11.014 3.704 1.00 85.88 198 HIS A N 1
ATOM 1565 C CA . HIS A 1 198 ? -1.312 11.796 2.491 1.00 85.88 198 HIS A CA 1
ATOM 1566 C C . HIS A 1 198 ? -2.528 11.271 1.731 1.00 85.88 198 HIS A C 1
ATOM 1568 O O . HIS A 1 198 ? -3.389 12.065 1.349 1.00 85.88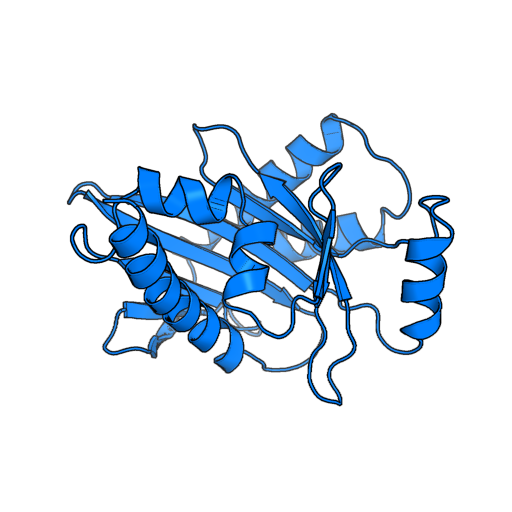 198 HIS A O 1
ATOM 1574 N N . PHE A 1 199 ? -2.627 9.948 1.590 1.00 87.88 199 PHE A N 1
ATOM 1575 C CA . PHE A 1 199 ? -3.785 9.290 1.009 1.00 87.88 199 PHE A CA 1
ATOM 1576 C C . PHE A 1 199 ? -5.053 9.633 1.791 1.00 87.88 199 PHE A C 1
ATOM 1578 O O . PHE A 1 199 ? -6.005 10.093 1.180 1.00 87.88 199 PHE A O 1
ATOM 1585 N N . LEU A 1 200 ? -5.075 9.478 3.121 1.00 87.12 200 LEU A N 1
ATOM 1586 C CA . LEU A 1 200 ? -6.273 9.760 3.925 1.00 87.12 200 LEU A CA 1
ATOM 1587 C C . LEU A 1 200 ? -6.715 11.222 3.812 1.00 87.12 200 LEU A C 1
ATOM 1589 O O . LEU A 1 200 ? -7.897 11.498 3.630 1.00 87.12 200 LEU A O 1
ATOM 1593 N N . LYS A 1 201 ? -5.764 12.162 3.853 1.00 88.19 201 LYS A N 1
ATOM 1594 C CA . LYS A 1 201 ? -6.052 13.592 3.691 1.00 88.19 201 LYS A CA 1
ATOM 1595 C C . LYS A 1 201 ? -6.702 13.889 2.337 1.00 88.19 201 LYS A C 1
ATOM 1597 O O . LYS A 1 201 ? -7.673 14.644 2.260 1.00 88.19 201 LYS A O 1
ATOM 1602 N N . TRP A 1 202 ? -6.154 13.318 1.267 1.00 90.75 202 TRP A N 1
ATOM 1603 C CA . TRP A 1 202 ? -6.734 13.444 -0.066 1.00 90.75 202 TRP A CA 1
ATOM 1604 C C . TRP A 1 202 ? -8.084 12.728 -0.164 1.00 90.75 202 TRP A C 1
ATOM 1606 O O . TRP A 1 202 ? -9.029 13.287 -0.707 1.00 90.75 202 TRP A O 1
ATOM 1616 N N . PHE A 1 203 ? -8.197 11.532 0.409 1.00 88.25 203 PHE A N 1
ATOM 1617 C CA . PHE A 1 203 ? -9.396 10.704 0.395 1.00 88.25 203 PHE A CA 1
ATOM 1618 C C . PHE A 1 203 ? -10.587 11.436 1.014 1.00 88.25 203 PHE A C 1
ATOM 1620 O O . PHE A 1 203 ? -11.644 11.480 0.395 1.00 88.25 203 PHE A O 1
ATOM 1627 N N . HIS A 1 204 ? -10.399 12.089 2.165 1.00 87.69 204 HIS A N 1
ATOM 1628 C CA . HIS A 1 204 ? -11.435 12.926 2.780 1.00 87.69 204 HIS A CA 1
ATOM 1629 C C . HIS A 1 204 ? -11.863 14.068 1.854 1.00 87.69 204 HIS A C 1
ATOM 1631 O O . HIS A 1 204 ? -13.050 14.237 1.604 1.00 87.69 204 HIS A O 1
ATOM 1637 N N . THR A 1 205 ? -10.905 14.750 1.221 1.00 87.81 205 THR A N 1
ATOM 1638 C CA . THR A 1 205 ? -11.206 15.820 0.251 1.00 87.81 205 THR A CA 1
ATOM 1639 C C . THR A 1 205 ? -11.989 15.296 -0.962 1.00 87.81 205 THR A C 1
ATOM 1641 O O . THR A 1 205 ? -12.935 15.930 -1.422 1.00 87.81 205 THR A O 1
ATOM 1644 N N . ALA A 1 206 ? -11.607 14.132 -1.489 1.00 83.38 206 ALA A N 1
ATOM 1645 C CA . ALA A 1 206 ? -12.238 13.523 -2.655 1.00 83.38 206 ALA A CA 1
ATOM 1646 C C . ALA A 1 206 ? -13.635 12.955 -2.347 1.00 83.38 206 ALA A C 1
ATOM 1648 O O . ALA A 1 206 ? -14.471 12.877 -3.246 1.00 83.38 206 ALA A O 1
ATOM 1649 N N . CYS A 1 207 ? -13.887 12.542 -1.103 1.00 79.44 207 CYS A N 1
ATOM 1650 C CA . CYS A 1 207 ? -15.205 12.116 -0.640 1.00 79.44 207 CYS A CA 1
ATOM 1651 C C . CYS A 1 207 ? -16.156 13.305 -0.461 1.00 79.44 207 CYS A C 1
ATOM 1653 O O . CYS A 1 207 ? -17.304 13.208 -0.888 1.00 79.44 207 CYS A O 1
ATOM 1655 N N . ASP A 1 208 ? -15.670 14.426 0.074 1.00 73.44 208 ASP A N 1
ATOM 1656 C CA . ASP A 1 208 ? -16.478 15.635 0.291 1.00 73.44 208 ASP A CA 1
ATOM 1657 C C . ASP A 1 208 ? -16.904 16.315 -1.024 1.00 73.44 208 ASP A C 1
ATOM 1659 O O . ASP A 1 208 ? -17.940 16.966 -1.092 1.00 73.44 208 ASP A O 1
ATOM 1663 N N . GLN A 1 209 ? -16.126 16.149 -2.098 1.00 61.56 209 GLN A N 1
ATOM 1664 C CA . GLN A 1 209 ? -16.446 16.680 -3.432 1.00 61.56 209 GLN A CA 1
ATOM 1665 C C . GLN A 1 209 ? -17.467 15.831 -4.214 1.00 61.56 209 GLN A C 1
ATOM 1667 O O . GLN A 1 209 ? -17.869 16.217 -5.311 1.00 61.56 209 GLN A O 1
ATOM 1672 N N . GLY A 1 210 ? -17.843 14.658 -3.692 1.00 55.84 210 GLY A N 1
ATOM 1673 C CA . GLY A 1 210 ? -18.754 13.706 -4.338 1.00 55.84 210 GLY A CA 1
ATOM 1674 C C . GLY A 1 210 ? -20.200 13.737 -3.828 1.00 55.84 210 GLY A C 1
ATOM 1675 O O . GLY A 1 210 ? -20.989 12.892 -4.256 1.00 55.84 210 GLY A O 1
ATOM 1676 N N . THR A 1 211 ? -20.531 14.657 -2.919 1.00 43.69 211 THR A N 1
ATOM 1677 C CA . THR A 1 211 ? -21.883 14.930 -2.387 1.00 43.69 211 THR A CA 1
ATOM 1678 C C . THR A 1 211 ? -22.419 16.252 -2.899 1.00 43.69 211 THR A C 1
ATOM 1680 O O . THR A 1 211 ? -23.627 16.297 -3.220 1.00 43.69 211 THR A O 1
#

Foldseek 3Di:
DPPLQVCLLVVQVVDAADDDPVVLVVLVVSLVVQVVCQVVFDWDDADDVRQKTWTHHPPFAIWIKGWAFVVLDAQVLVLVQCAPVVQVNCVVQPVQWDDFDDPFTWTWGDDDPPDFIFIWGWRADPPVWGKIKIFGHDPCHVPPPVVVVVVVVSPDDHWGKIKMWTWDQDPSRIIMITIDMHTDDDHVVVVVSVSVVSSSVVSVVVVVVVD

Organism: NCBI:txid1314800

pLDDT: mean 73.49, std 13.22, range [41.41, 91.31]